Protein AF-A0A0K1P6T0-F1 (afdb_monomer)

Sequence (251 aa):
MKAKLKLLLLLLPIIIVFIINIALFISSFKKIDYTLEGRLETIIRKNDIWPDTSYDYLNIWEDLQEKTLDELNNSSSRITNYYSSNYVRLFSIYKDNKYSGNKDEFGVPNYELDNLLQDIYNSDEVQFQSAYLLKSLFIEAQINYIKGNFNNLINPTSEIVLWSFKYFNALVFFNWLKIWVQDLGRTVEKPLSIDFYTFGSYIRGDELGRERWDLPPIFNNNEPIPVTRINGVLKEFIDNLYNFVFIKNRS

Solvent-accessible surface area (backbone atoms only — not comparable to full-atom values): 14495 Å² total; per-residue (Å²): 113,71,68,62,53,51,53,50,63,67,45,44,62,58,52,50,53,50,50,50,50,50,50,51,52,56,64,66,50,64,79,78,44,87,48,70,66,45,45,45,42,57,63,57,37,71,91,55,87,76,82,68,91,40,73,94,39,44,67,60,49,52,55,50,38,55,54,32,49,51,52,28,50,53,36,50,46,50,55,52,49,54,51,46,56,49,49,55,51,47,41,63,54,24,70,80,50,73,64,87,68,72,47,49,100,86,41,37,47,43,68,61,55,50,49,55,49,51,54,50,61,73,34,68,58,56,55,48,30,50,35,29,48,53,39,36,50,48,44,42,27,50,52,23,49,54,73,65,36,63,92,54,26,54,62,75,87,51,43,61,49,56,39,36,41,64,76,52,36,28,50,70,40,76,49,82,43,78,39,78,38,75,94,74,75,44,72,47,77,46,81,47,75,33,60,63,81,78,52,69,86,27,61,40,57,49,100,84,64,47,80,38,68,79,50,78,69,56,76,88,85,66,80,77,78,48,89,32,69,59,64,74,85,50,48,65,58,44,51,54,46,49,40,55,63,55,55,62,70,76,120

Foldseek 3Di:
DVVVVVVVVVCVVVVVVVVVVVVVVVVVPDPQPPDLLSLLCVLLVVVHDDDDLAPVCLVVLVVQLVVLVVQLVVLVCVLLVLLQVQVLVQLVVCVVVADPDDDDPSRRHVVSNVVSLLCSQPDSSLLSSLSSLLSNLLSQLSSCVNVVVLLDSDDPVCLVVLLCCQAQLARWDWDWHWHDRVVVVGTDIDINTWCNPVCPQFFDADPVGDTDSLDHTDDPDDRDHGSHGHDPSCNVSSVVSSCSNRPVSPD

Structure (mmCIF, N/CA/C/O backbone):
data_AF-A0A0K1P6T0-F1
#
_entry.id   AF-A0A0K1P6T0-F1
#
loop_
_atom_site.group_PDB
_atom_site.id
_atom_site.type_symbol
_atom_site.label_atom_id
_atom_site.label_alt_id
_atom_site.label_comp_id
_atom_site.label_asym_id
_atom_site.label_entity_id
_atom_site.label_seq_id
_atom_site.pdbx_PDB_ins_code
_atom_site.Cartn_x
_atom_site.Cartn_y
_atom_site.Cartn_z
_atom_site.occupancy
_atom_site.B_iso_or_equiv
_atom_site.auth_seq_id
_atom_site.auth_comp_id
_atom_site.auth_asym_id
_atom_site.auth_atom_id
_atom_site.pdbx_PDB_model_num
ATOM 1 N N . MET A 1 1 ? 40.355 54.494 -1.777 1.00 55.88 1 MET A N 1
ATOM 2 C CA . MET A 1 1 ? 39.054 54.310 -2.470 1.00 55.88 1 MET A CA 1
ATOM 3 C C . MET A 1 1 ? 39.153 53.451 -3.736 1.00 55.88 1 MET A C 1
ATOM 5 O O . MET A 1 1 ? 38.444 52.460 -3.825 1.00 55.88 1 MET A O 1
ATOM 9 N N . LYS A 1 2 ? 40.071 53.745 -4.673 1.00 60.84 2 LYS A N 1
ATOM 10 C CA . LYS A 1 2 ? 40.210 53.010 -5.953 1.00 60.84 2 LYS A CA 1
ATOM 11 C C . LYS A 1 2 ? 40.532 51.507 -5.822 1.00 60.84 2 LYS A C 1
ATOM 13 O O . LYS A 1 2 ? 40.036 50.723 -6.618 1.00 60.84 2 LYS A O 1
ATOM 18 N N . ALA A 1 3 ? 41.308 51.092 -4.815 1.00 62.81 3 ALA A N 1
ATOM 19 C CA . ALA A 1 3 ? 41.662 49.678 -4.619 1.00 62.81 3 ALA A CA 1
ATOM 20 C C . ALA A 1 3 ? 40.474 48.822 -4.135 1.00 62.81 3 ALA A C 1
ATOM 22 O O . ALA A 1 3 ? 40.270 47.719 -4.628 1.00 62.81 3 ALA A O 1
ATOM 23 N N . LYS A 1 4 ? 39.636 49.373 -3.240 1.00 64.25 4 LYS A N 1
ATOM 24 C CA . LYS A 1 4 ? 38.392 48.728 -2.784 1.00 64.25 4 LYS A CA 1
ATOM 25 C C . LYS A 1 4 ? 37.386 48.580 -3.929 1.00 64.25 4 LYS A C 1
ATOM 27 O O . LYS A 1 4 ? 36.775 47.531 -4.052 1.00 64.25 4 LYS A O 1
ATOM 32 N N . LEU A 1 5 ? 37.276 49.590 -4.799 1.00 74.44 5 LEU A N 1
ATOM 33 C CA . LEU A 1 5 ? 36.404 49.546 -5.979 1.00 74.44 5 LEU A CA 1
ATOM 34 C C . LEU A 1 5 ? 36.867 48.498 -7.007 1.00 74.44 5 LEU A C 1
ATOM 36 O O . LEU A 1 5 ? 36.044 47.768 -7.547 1.00 74.44 5 LEU A O 1
ATOM 40 N N . LYS A 1 6 ? 38.183 48.380 -7.237 1.00 70.56 6 LYS A N 1
ATOM 41 C CA . LYS A 1 6 ? 38.755 47.344 -8.113 1.00 70.56 6 LYS A CA 1
ATOM 42 C C . LYS A 1 6 ? 38.539 45.931 -7.570 1.00 70.56 6 LYS A C 1
ATOM 44 O O . LYS A 1 6 ? 38.192 45.053 -8.345 1.00 70.56 6 LYS A O 1
ATOM 49 N N . LEU A 1 7 ? 38.696 45.728 -6.260 1.00 72.75 7 LEU A N 1
ATOM 50 C CA . LEU A 1 7 ? 38.410 44.444 -5.610 1.00 72.75 7 LEU A CA 1
ATOM 51 C C . LEU A 1 7 ? 36.926 44.063 -5.755 1.00 72.75 7 LEU A C 1
ATOM 53 O O . LEU A 1 7 ? 36.612 42.923 -6.074 1.00 72.75 7 LEU A O 1
ATOM 57 N N . LEU A 1 8 ? 36.020 45.032 -5.592 1.00 69.12 8 LEU A N 1
ATOM 58 C CA . LEU A 1 8 ? 34.575 44.828 -5.739 1.00 69.12 8 LEU A CA 1
ATOM 59 C C . LEU A 1 8 ? 34.182 44.467 -7.181 1.00 69.12 8 LEU A C 1
ATOM 61 O O . LEU A 1 8 ? 33.371 43.570 -7.391 1.00 69.12 8 LEU A O 1
ATOM 65 N N . LEU A 1 9 ? 34.807 45.113 -8.171 1.00 75.81 9 LEU A N 1
ATOM 66 C CA . LEU A 1 9 ? 34.633 44.794 -9.593 1.00 75.81 9 LEU A CA 1
ATOM 67 C C . LEU A 1 9 ? 35.158 43.396 -9.955 1.00 75.81 9 LEU A C 1
ATOM 69 O O . LEU A 1 9 ? 34.597 42.751 -10.833 1.00 75.81 9 LEU A O 1
ATOM 73 N N . LEU A 1 10 ? 36.197 42.915 -9.267 1.00 77.44 10 LEU A N 1
ATOM 74 C CA . LEU A 1 10 ? 36.780 41.585 -9.479 1.00 77.44 10 LEU A CA 1
ATOM 75 C C . LEU A 1 10 ? 35.922 40.462 -8.873 1.00 77.44 10 LEU A C 1
ATOM 77 O O . LEU A 1 10 ? 35.920 39.346 -9.383 1.00 77.44 10 LEU A O 1
ATOM 81 N N . LEU A 1 11 ? 35.171 40.763 -7.810 1.00 81.56 11 LEU A N 1
ATOM 82 C CA . LEU A 1 11 ? 34.253 39.825 -7.152 1.00 81.56 11 LEU A CA 1
ATOM 83 C C . LEU A 1 11 ? 32.878 39.753 -7.831 1.00 81.56 11 LEU A C 1
ATOM 85 O O . LEU A 1 11 ? 32.161 38.769 -7.667 1.00 81.56 11 LEU A O 1
ATOM 89 N N . LEU A 1 12 ? 32.512 40.771 -8.612 1.00 81.81 12 LEU A N 1
ATOM 90 C CA . LEU A 1 12 ? 31.209 40.881 -9.271 1.00 81.81 12 LEU A CA 1
ATOM 91 C C . LEU A 1 12 ? 30.852 39.670 -10.165 1.00 81.81 12 LEU A C 1
ATOM 93 O O . LEU A 1 12 ? 29.731 39.178 -10.045 1.00 81.81 12 LEU A O 1
ATOM 97 N N . PRO A 1 13 ? 31.765 39.118 -10.992 1.00 84.56 13 PRO A N 1
ATOM 98 C CA . PRO A 1 13 ? 31.480 37.932 -11.801 1.00 84.56 13 PRO A CA 1
ATOM 99 C C . PRO A 1 13 ? 31.220 36.688 -10.947 1.00 84.56 13 PRO A C 1
ATOM 101 O O . PRO A 1 13 ? 30.338 35.899 -11.265 1.00 84.56 13 PRO A O 1
ATOM 104 N N . ILE A 1 14 ? 31.948 36.534 -9.836 1.00 83.81 14 ILE A N 1
ATOM 105 C CA . ILE A 1 14 ? 31.791 35.406 -8.905 1.00 83.81 14 ILE A CA 1
ATOM 106 C C . ILE A 1 14 ? 30.421 35.481 -8.228 1.00 83.81 14 ILE A C 1
ATOM 108 O O . ILE A 1 14 ? 29.712 34.482 -8.144 1.00 83.81 14 ILE A O 1
ATOM 112 N N . ILE A 1 15 ? 30.020 36.682 -7.805 1.00 83.69 15 ILE A N 1
ATOM 113 C CA . ILE A 1 15 ? 28.705 36.934 -7.210 1.00 83.69 15 ILE A CA 1
ATOM 114 C C . ILE A 1 15 ? 27.593 36.666 -8.232 1.00 83.69 15 ILE A C 1
ATOM 116 O O . ILE A 1 15 ? 26.607 36.020 -7.893 1.00 83.69 15 ILE A O 1
ATOM 120 N N . ILE A 1 16 ? 27.758 37.094 -9.488 1.00 86.38 16 ILE A N 1
ATOM 121 C CA . ILE A 1 16 ? 26.784 36.832 -10.557 1.00 86.38 16 ILE A CA 1
ATOM 122 C C . ILE A 1 16 ? 26.656 35.328 -10.825 1.00 86.38 16 ILE A C 1
ATOM 124 O O . ILE A 1 16 ? 25.540 34.822 -10.871 1.00 86.38 16 ILE A O 1
ATOM 128 N N . VAL A 1 17 ? 27.768 34.594 -10.939 1.00 85.56 17 VAL A N 1
ATOM 129 C CA . VAL A 1 17 ? 27.748 33.132 -11.124 1.00 85.56 17 VAL A CA 1
ATOM 130 C C . VAL A 1 17 ? 27.090 32.436 -9.931 1.00 85.56 17 VAL A C 1
ATOM 132 O O . VAL A 1 17 ? 26.309 31.507 -10.121 1.00 85.56 17 VAL A O 1
ATOM 135 N N . PHE A 1 18 ? 27.346 32.893 -8.706 1.00 83.81 18 PHE A N 1
ATOM 136 C CA . PHE A 1 18 ? 26.714 32.354 -7.503 1.00 83.81 18 PHE A CA 1
ATOM 137 C C . PHE A 1 18 ? 25.198 32.611 -7.481 1.00 83.81 18 PHE A C 1
ATOM 139 O O . PHE A 1 18 ? 24.427 31.685 -7.242 1.00 83.81 18 PHE A O 1
ATOM 146 N N . ILE A 1 19 ? 24.756 33.830 -7.812 1.00 83.44 19 ILE A N 1
ATOM 147 C CA . ILE A 1 19 ? 23.330 34.185 -7.904 1.00 83.44 19 ILE A CA 1
ATOM 148 C C . ILE A 1 19 ? 22.639 33.390 -9.013 1.00 83.44 19 ILE A C 1
ATOM 150 O O . ILE A 1 19 ? 21.542 32.889 -8.790 1.00 83.44 19 ILE A O 1
ATOM 154 N N . ILE A 1 20 ? 23.267 33.236 -10.182 1.00 84.06 20 ILE A N 1
ATOM 155 C CA . ILE A 1 20 ? 22.711 32.450 -11.291 1.00 84.06 20 ILE A CA 1
ATOM 156 C C . ILE A 1 20 ? 22.588 30.978 -10.893 1.00 84.06 20 ILE A C 1
ATOM 158 O O . ILE A 1 20 ? 21.546 30.384 -11.138 1.00 84.06 20 ILE A O 1
ATOM 162 N N . ASN A 1 21 ? 23.589 30.395 -10.228 1.00 78.25 21 ASN A N 1
ATOM 163 C CA . ASN A 1 21 ? 23.501 29.012 -9.752 1.00 78.25 21 ASN A CA 1
ATOM 164 C C . ASN A 1 21 ? 22.424 28.835 -8.677 1.00 78.25 21 ASN A C 1
ATOM 166 O O . ASN A 1 21 ? 21.692 27.854 -8.724 1.00 78.25 21 ASN A O 1
ATOM 170 N N . ILE A 1 22 ? 22.263 29.793 -7.758 1.00 79.75 22 ILE A N 1
ATOM 171 C CA . ILE A 1 22 ? 21.154 29.783 -6.794 1.00 79.75 22 ILE A CA 1
ATOM 172 C C . ILE A 1 22 ? 19.810 29.927 -7.510 1.00 79.75 22 ILE A C 1
ATOM 174 O O . ILE A 1 22 ? 18.881 29.200 -7.187 1.00 79.75 22 ILE A O 1
ATOM 178 N N . ALA A 1 23 ? 19.687 30.822 -8.488 1.00 73.81 23 ALA A N 1
ATOM 179 C CA . ALA A 1 23 ? 18.452 31.014 -9.240 1.00 73.81 23 ALA A CA 1
ATOM 180 C C . ALA A 1 23 ? 18.093 29.773 -10.068 1.00 73.81 23 ALA A C 1
ATOM 182 O O . ALA A 1 23 ? 16.934 29.372 -10.078 1.00 73.81 23 ALA A O 1
ATOM 183 N N . LEU A 1 24 ? 19.079 29.126 -10.698 1.00 71.25 24 LEU A N 1
ATOM 184 C CA . LEU A 1 24 ? 18.900 27.862 -11.410 1.00 71.25 24 LEU A CA 1
ATOM 185 C C . LEU A 1 24 ? 18.523 26.734 -10.444 1.00 71.25 24 LEU A C 1
ATOM 187 O O . LEU A 1 24 ? 17.563 26.018 -10.711 1.00 71.25 24 LEU A O 1
ATOM 191 N N . PHE A 1 25 ? 19.184 26.640 -9.289 1.00 64.12 25 PHE A N 1
ATOM 192 C CA . PHE A 1 25 ? 18.859 25.679 -8.234 1.00 64.12 25 PHE A CA 1
ATOM 193 C C . PHE A 1 25 ? 17.439 25.891 -7.682 1.00 64.12 25 PHE A C 1
ATOM 195 O O . PHE A 1 25 ? 16.654 24.949 -7.635 1.00 64.12 25 PHE A O 1
ATOM 202 N N . ILE A 1 26 ? 17.052 27.131 -7.372 1.00 59.59 26 ILE A N 1
ATOM 203 C CA . ILE A 1 26 ? 15.693 27.498 -6.937 1.00 59.59 26 ILE A CA 1
ATOM 204 C C . ILE A 1 26 ? 14.669 27.243 -8.050 1.00 59.59 26 ILE A C 1
ATOM 206 O O . ILE A 1 26 ? 13.572 26.785 -7.760 1.00 59.59 26 ILE A O 1
ATOM 210 N N . SER A 1 27 ? 15.008 27.491 -9.318 1.00 54.22 27 SER A N 1
ATOM 211 C CA . SER A 1 27 ? 14.116 27.182 -10.444 1.00 54.22 27 SER A CA 1
ATOM 212 C C . SER A 1 27 ? 13.975 25.676 -10.691 1.00 54.22 27 SER A C 1
ATOM 214 O O . SER A 1 27 ? 12.933 25.230 -11.163 1.00 54.22 27 SER A O 1
ATOM 216 N N . SER A 1 28 ? 15.003 24.893 -10.340 1.00 53.53 28 SER A N 1
ATOM 217 C CA . SER A 1 28 ? 14.991 23.428 -10.405 1.00 53.53 28 SER A CA 1
ATOM 218 C C . SER A 1 28 ? 14.261 22.784 -9.226 1.00 53.53 28 SER A C 1
ATOM 220 O O . SER A 1 28 ? 13.791 21.654 -9.348 1.00 53.53 28 SER A O 1
ATOM 222 N N . PHE A 1 29 ? 14.076 23.516 -8.119 1.00 50.56 29 PHE A N 1
ATOM 223 C CA . PHE A 1 29 ? 13.028 23.200 -7.159 1.00 50.56 29 PHE A CA 1
ATOM 224 C C . PHE A 1 29 ? 11.687 23.464 -7.841 1.00 50.56 29 PHE A C 1
ATOM 226 O O . PHE A 1 29 ? 11.132 24.563 -7.777 1.00 50.56 29 PHE A O 1
ATOM 233 N N . LYS A 1 30 ? 11.153 22.428 -8.504 1.00 53.31 30 LYS A N 1
ATOM 234 C CA . LYS A 1 30 ? 9.723 22.336 -8.811 1.00 53.31 30 LYS A CA 1
ATOM 235 C C . LYS A 1 30 ? 8.990 22.830 -7.564 1.00 53.31 30 LYS A C 1
ATOM 237 O O . LYS A 1 30 ? 9.276 22.341 -6.469 1.00 53.31 30 LYS A O 1
ATOM 242 N N . LYS A 1 31 ? 8.111 23.832 -7.703 1.00 49.22 31 LYS A N 1
ATOM 243 C CA . LYS A 1 31 ? 7.194 24.210 -6.619 1.00 49.22 31 LYS A CA 1
ATOM 244 C C . LYS A 1 31 ? 6.573 22.905 -6.144 1.00 49.22 31 LYS A C 1
ATOM 246 O O . LYS A 1 31 ? 5.854 22.282 -6.918 1.00 49.22 31 LYS A O 1
ATOM 251 N N . ILE A 1 32 ? 6.929 22.469 -4.937 1.00 52.41 32 ILE A N 1
ATOM 252 C CA . ILE A 1 32 ? 6.289 21.321 -4.311 1.00 52.41 32 ILE A CA 1
ATOM 253 C C . ILE A 1 32 ? 4.843 21.757 -4.176 1.00 52.41 32 ILE A C 1
ATOM 255 O O . ILE A 1 32 ? 4.529 22.648 -3.384 1.00 52.41 32 ILE A O 1
ATOM 259 N N . ASP A 1 33 ? 4.000 21.228 -5.050 1.00 58.44 33 ASP A N 1
ATOM 260 C CA . ASP A 1 33 ? 2.581 21.438 -4.932 1.00 58.44 33 ASP A CA 1
ATOM 261 C C . ASP A 1 33 ? 2.132 20.600 -3.734 1.00 58.44 33 ASP A C 1
ATOM 263 O O . ASP A 1 33 ? 2.282 19.378 -3.711 1.00 58.44 33 ASP A O 1
ATOM 267 N N . TYR A 1 34 ? 1.710 21.295 -2.678 1.00 70.44 34 TYR A N 1
ATOM 268 C CA . TYR A 1 34 ? 1.295 20.681 -1.420 1.00 70.44 34 TYR A CA 1
ATOM 269 C C . TYR A 1 34 ? -0.113 20.081 -1.512 1.00 70.44 34 TYR A C 1
ATOM 271 O O . TYR A 1 34 ? -0.608 19.561 -0.514 1.00 70.44 34 TYR A O 1
ATOM 279 N N . THR A 1 35 ? -0.759 20.148 -2.681 1.00 89.50 35 THR A N 1
ATOM 280 C CA . THR A 1 35 ? -1.981 19.395 -2.966 1.00 89.50 35 THR A CA 1
ATOM 281 C C . THR A 1 35 ? -1.727 17.889 -2.895 1.00 89.50 35 THR A C 1
ATOM 283 O O . THR A 1 35 ? -0.601 17.410 -3.071 1.00 89.50 35 THR A O 1
ATOM 286 N N . LEU A 1 36 ? -2.796 17.129 -2.651 1.00 91.00 36 LEU A N 1
ATOM 287 C CA . LEU A 1 36 ? -2.773 15.673 -2.734 1.00 91.00 36 LEU A CA 1
ATOM 288 C C . LEU A 1 36 ? -2.200 15.229 -4.088 1.00 91.00 36 LEU A C 1
ATOM 290 O O . LEU A 1 36 ? -1.232 14.472 -4.124 1.00 91.00 36 LEU A O 1
ATOM 294 N N . GLU A 1 37 ? -2.734 15.755 -5.193 1.00 94.31 37 GLU A N 1
ATOM 295 C CA . GLU A 1 37 ? -2.307 15.422 -6.553 1.00 94.31 37 GLU A CA 1
ATOM 296 C C . GLU A 1 37 ? -0.817 15.698 -6.774 1.00 94.31 37 GLU A C 1
ATOM 298 O O . GLU A 1 37 ? -0.096 14.815 -7.235 1.00 94.31 37 GLU A O 1
ATOM 303 N N . GLY A 1 38 ? -0.333 16.883 -6.394 1.00 92.44 38 GLY A N 1
ATOM 304 C CA . GLY A 1 38 ? 1.068 17.265 -6.564 1.00 92.44 38 GLY A CA 1
ATOM 305 C C . GLY A 1 38 ? 2.038 16.346 -5.820 1.00 92.44 38 GLY A C 1
ATOM 306 O O . GLY A 1 38 ? 3.082 15.944 -6.353 1.00 92.44 38 GLY A O 1
ATOM 307 N N . ARG A 1 39 ? 1.673 15.943 -4.598 1.00 94.25 39 ARG A N 1
ATOM 308 C CA . ARG A 1 39 ? 2.458 14.972 -3.825 1.00 94.25 39 ARG A CA 1
ATOM 309 C C . ARG A 1 39 ? 2.407 13.582 -4.453 1.00 94.25 39 ARG A C 1
ATOM 311 O O . ARG A 1 39 ? 3.453 12.944 -4.548 1.00 94.25 39 ARG A O 1
ATOM 318 N N . LEU A 1 40 ? 1.250 13.134 -4.939 1.00 95.81 40 LEU A N 1
ATOM 319 C CA . LEU A 1 40 ? 1.127 11.849 -5.633 1.00 95.81 40 LEU A CA 1
ATOM 320 C C . LEU A 1 40 ? 1.990 11.803 -6.899 1.00 95.81 40 LEU A C 1
ATOM 322 O O . LEU A 1 40 ? 2.753 10.855 -7.065 1.00 95.81 40 LEU A O 1
ATOM 326 N N . GLU A 1 41 ? 1.949 12.841 -7.741 1.00 95.00 41 GLU A N 1
ATOM 327 C CA . GLU A 1 41 ? 2.786 12.942 -8.948 1.00 95.00 41 GLU A CA 1
ATOM 328 C C . GLU A 1 41 ? 4.283 12.903 -8.632 1.00 95.00 41 GLU A C 1
ATOM 330 O O . GLU A 1 41 ? 5.063 12.318 -9.388 1.00 95.00 41 GLU A O 1
ATOM 335 N N . THR A 1 42 ? 4.675 13.501 -7.505 1.00 94.12 42 THR A N 1
ATOM 336 C CA . THR A 1 42 ? 6.053 13.462 -7.008 1.00 94.12 42 THR A CA 1
ATOM 337 C C . THR A 1 42 ? 6.442 12.048 -6.578 1.00 94.12 42 THR A C 1
ATOM 339 O O . THR A 1 42 ? 7.511 11.569 -6.953 1.00 94.12 42 THR A O 1
ATOM 342 N N . ILE A 1 43 ? 5.570 11.346 -5.843 1.00 95.88 43 ILE A N 1
ATOM 343 C CA . ILE A 1 43 ? 5.823 9.969 -5.395 1.00 95.88 43 ILE A CA 1
ATOM 344 C C . ILE A 1 43 ? 6.028 9.045 -6.598 1.00 95.88 43 ILE A C 1
ATOM 346 O O . ILE A 1 43 ? 7.060 8.378 -6.680 1.00 95.88 43 ILE A O 1
ATOM 350 N N . ILE A 1 44 ? 5.102 9.049 -7.563 1.00 94.94 44 ILE A N 1
ATOM 351 C CA . ILE A 1 44 ? 5.197 8.193 -8.760 1.00 94.94 44 ILE A CA 1
ATOM 352 C C . ILE A 1 44 ? 6.193 8.709 -9.804 1.00 94.94 44 ILE A C 1
ATOM 354 O O . ILE A 1 44 ? 6.309 8.120 -10.878 1.00 94.94 44 ILE A O 1
ATOM 358 N N . ARG A 1 45 ? 6.906 9.806 -9.511 1.00 93.50 45 ARG A N 1
ATOM 359 C CA . ARG A 1 45 ? 7.904 10.408 -10.405 1.00 93.50 45 ARG A CA 1
ATOM 360 C C . ARG A 1 45 ? 7.346 10.717 -11.797 1.00 93.50 45 ARG A C 1
ATOM 362 O O . ARG A 1 45 ? 8.055 10.598 -12.790 1.00 93.50 45 ARG A O 1
ATOM 369 N N . LYS A 1 46 ? 6.083 11.150 -11.884 1.00 90.06 46 LYS A N 1
ATOM 370 C CA . LYS A 1 46 ? 5.375 11.375 -13.162 1.00 90.06 46 LYS A CA 1
ATOM 371 C C . LYS A 1 46 ? 6.139 12.305 -14.109 1.00 90.06 46 LYS A C 1
ATOM 373 O O . LYS A 1 46 ? 6.115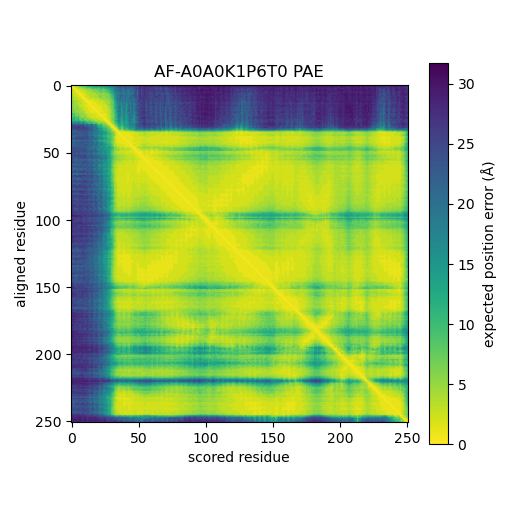 12.128 -15.319 1.00 90.06 46 LYS A O 1
ATOM 378 N N . ASN A 1 47 ? 6.814 13.296 -13.532 1.00 85.31 47 ASN A N 1
ATOM 379 C CA . ASN A 1 47 ? 7.527 14.344 -14.253 1.00 85.31 47 ASN A CA 1
ATOM 380 C C . ASN A 1 47 ? 9.058 14.183 -14.187 1.00 85.31 47 ASN A C 1
ATOM 382 O O . ASN A 1 47 ? 9.768 15.154 -14.465 1.00 85.31 47 ASN A O 1
ATOM 386 N N . ASP A 1 48 ? 9.566 13.026 -13.752 1.00 86.75 48 ASP A N 1
ATOM 387 C CA . ASP A 1 48 ? 10.999 12.745 -13.650 1.00 86.75 48 ASP A CA 1
ATOM 388 C C . ASP A 1 48 ? 11.387 11.581 -14.565 1.00 86.75 48 ASP A C 1
ATOM 390 O O . ASP A 1 48 ? 10.577 10.722 -14.905 1.00 86.75 48 ASP A O 1
ATOM 394 N N . ILE A 1 49 ? 12.660 11.540 -14.948 1.00 89.12 49 ILE A N 1
ATOM 395 C CA . ILE A 1 49 ? 13.202 10.464 -15.776 1.00 89.12 49 ILE A CA 1
ATOM 396 C C . ILE A 1 49 ? 13.597 9.297 -14.860 1.00 89.12 49 ILE A C 1
ATOM 398 O O . ILE A 1 49 ? 14.217 9.500 -13.807 1.00 89.12 49 ILE A O 1
ATOM 402 N N . TRP A 1 50 ? 13.202 8.081 -15.238 1.00 94.00 50 TRP A N 1
ATOM 403 C CA . TRP A 1 50 ? 13.633 6.844 -14.584 1.00 94.00 50 TRP A CA 1
ATOM 404 C C . TRP A 1 50 ? 15.047 6.455 -15.037 1.00 94.00 50 TRP A C 1
ATOM 406 O O . TRP A 1 50 ? 15.432 6.814 -16.148 1.00 94.00 50 TRP A O 1
ATOM 416 N N . PRO A 1 51 ? 15.835 5.742 -14.209 1.00 95.12 51 PRO A N 1
ATOM 417 C CA . PRO A 1 51 ? 17.110 5.190 -14.659 1.00 95.12 51 PRO A CA 1
ATOM 418 C C . PRO A 1 51 ? 16.923 4.254 -15.859 1.00 95.12 51 PRO A C 1
ATOM 420 O O . PRO A 1 51 ? 15.849 3.678 -16.039 1.00 95.12 51 PRO A O 1
ATOM 423 N N . ASP A 1 52 ? 17.976 4.062 -16.650 1.00 94.31 52 ASP A N 1
ATOM 424 C CA . ASP A 1 52 ? 17.921 3.142 -17.785 1.00 94.31 52 ASP A CA 1
ATOM 425 C C . ASP A 1 52 ? 17.687 1.694 -17.323 1.00 94.31 52 ASP A C 1
ATOM 427 O O . ASP A 1 52 ? 18.132 1.259 -16.256 1.00 94.31 52 ASP A O 1
ATOM 431 N N . THR A 1 53 ? 16.980 0.921 -18.144 1.00 92.25 53 THR A N 1
ATOM 432 C CA . THR A 1 53 ? 16.644 -0.483 -17.879 1.00 92.25 53 THR A CA 1
ATOM 433 C C . THR A 1 53 ? 17.746 -1.414 -18.382 1.00 92.25 53 THR A C 1
ATOM 435 O O . THR A 1 53 ? 17.562 -2.205 -19.306 1.00 92.25 53 THR A O 1
ATOM 438 N N . SER A 1 54 ? 18.928 -1.307 -17.775 1.00 94.19 54 SER A N 1
ATOM 439 C CA . SER A 1 54 ? 20.094 -2.138 -18.092 1.00 94.19 54 SER A CA 1
ATOM 440 C C . SER A 1 54 ? 20.838 -2.584 -16.833 1.00 94.19 54 SER A C 1
ATOM 442 O O . SER A 1 54 ? 20.674 -2.006 -15.757 1.00 94.19 54 SER A O 1
ATOM 444 N N . TYR A 1 55 ? 21.678 -3.614 -16.970 1.00 96.62 55 TYR A N 1
ATOM 445 C CA . TYR A 1 55 ? 22.485 -4.133 -15.862 1.00 96.62 55 TYR A CA 1
ATOM 446 C C . TYR A 1 55 ? 23.410 -3.076 -15.242 1.00 96.62 55 TYR A C 1
ATOM 448 O O . TYR A 1 55 ? 23.618 -3.105 -14.031 1.00 96.62 55 TYR A O 1
ATOM 456 N N . ASP A 1 56 ? 23.894 -2.110 -16.028 1.00 96.69 56 ASP A N 1
ATOM 457 C CA . ASP A 1 56 ? 24.779 -1.037 -15.551 1.00 96.69 56 ASP A CA 1
ATOM 458 C C . ASP A 1 56 ? 24.104 -0.129 -14.505 1.00 96.69 56 ASP A C 1
ATOM 460 O O . ASP A 1 56 ? 24.777 0.473 -13.669 1.00 96.69 56 ASP A O 1
ATOM 464 N N . TYR A 1 57 ? 22.769 -0.060 -14.515 1.00 96.56 57 TYR A N 1
ATOM 465 C CA . TYR A 1 57 ? 21.967 0.766 -13.608 1.00 96.56 57 TYR A CA 1
ATOM 466 C C . TYR A 1 57 ? 21.239 -0.055 -12.534 1.00 96.56 57 TYR A C 1
ATOM 468 O O . TYR A 1 57 ? 20.462 0.510 -11.762 1.00 96.56 57 TYR A O 1
ATOM 476 N N . LEU A 1 58 ? 21.488 -1.367 -12.438 1.00 96.75 58 LEU A N 1
ATOM 477 C CA . LEU A 1 58 ? 20.776 -2.248 -11.507 1.00 96.75 58 LEU A CA 1
ATOM 478 C C . LEU A 1 58 ? 20.899 -1.784 -10.046 1.00 96.75 58 LEU A C 1
ATOM 480 O O . LEU A 1 58 ? 19.891 -1.702 -9.352 1.00 96.75 58 LEU A O 1
ATOM 484 N N . ASN A 1 59 ? 22.098 -1.391 -9.609 1.00 97.38 59 ASN A N 1
ATOM 485 C CA . ASN A 1 59 ? 22.312 -0.904 -8.240 1.00 97.38 59 ASN A CA 1
ATOM 486 C C . ASN A 1 59 ? 21.495 0.366 -7.944 1.00 97.38 59 ASN A C 1
ATOM 488 O O . ASN A 1 59 ? 20.988 0.537 -6.843 1.00 97.38 59 ASN A O 1
ATOM 492 N N . ILE A 1 60 ? 21.314 1.248 -8.936 1.00 97.50 60 ILE A N 1
ATOM 493 C CA . ILE A 1 60 ? 20.500 2.462 -8.771 1.00 97.50 60 ILE A CA 1
ATOM 494 C C . ILE A 1 60 ? 19.027 2.086 -8.581 1.00 97.50 60 ILE A C 1
ATOM 496 O O . ILE A 1 60 ? 18.333 2.707 -7.777 1.00 97.50 60 ILE A O 1
ATOM 500 N N . TRP A 1 61 ? 18.540 1.075 -9.301 1.00 97.69 61 TRP A N 1
ATOM 501 C CA . TRP A 1 61 ? 17.188 0.555 -9.106 1.00 97.69 61 TRP A CA 1
ATOM 502 C C . TRP A 1 61 ? 17.006 -0.086 -7.727 1.00 97.69 61 TRP A C 1
ATOM 504 O O . TRP A 1 61 ? 15.998 0.177 -7.073 1.00 97.69 61 TRP A O 1
ATOM 514 N N . GLU A 1 62 ? 17.975 -0.873 -7.261 1.00 97.81 62 GLU A N 1
ATOM 515 C CA . GLU A 1 62 ? 17.949 -1.487 -5.927 1.00 97.81 62 GLU A CA 1
ATOM 516 C C . GLU A 1 62 ? 17.966 -0.424 -4.810 1.00 97.81 62 GLU A C 1
ATOM 518 O O . GLU A 1 62 ? 17.132 -0.480 -3.906 1.00 97.81 62 GLU A O 1
ATOM 523 N N . ASP A 1 63 ? 18.786 0.625 -4.939 1.00 98.00 63 ASP A N 1
ATOM 524 C CA . ASP A 1 63 ? 18.791 1.774 -4.020 1.00 98.00 63 ASP A CA 1
ATOM 525 C C . ASP A 1 63 ? 17.448 2.527 -4.012 1.00 98.00 63 ASP A C 1
ATOM 527 O O . ASP A 1 63 ? 16.995 3.039 -2.982 1.00 98.00 63 ASP A O 1
ATOM 531 N N . LEU A 1 64 ? 16.806 2.660 -5.179 1.00 97.19 64 LEU A N 1
ATOM 532 C CA . LEU A 1 64 ? 15.477 3.264 -5.280 1.00 97.19 64 LEU A CA 1
ATOM 533 C C . LEU A 1 64 ? 14.416 2.394 -4.606 1.00 97.19 64 LEU A C 1
ATOM 535 O O . LEU A 1 64 ? 13.481 2.949 -4.019 1.00 97.19 64 LEU A O 1
ATOM 539 N N . GLN A 1 65 ? 14.554 1.069 -4.679 1.00 97.62 65 GLN A N 1
ATOM 540 C CA . GLN A 1 65 ? 13.643 0.136 -4.028 1.00 97.62 65 GLN A CA 1
ATOM 541 C C . GLN A 1 65 ? 13.731 0.264 -2.512 1.00 97.62 65 GLN A C 1
ATOM 543 O O . GLN A 1 65 ? 12.699 0.442 -1.872 1.00 97.62 65 GLN A O 1
ATOM 548 N N . GLU A 1 66 ? 14.939 0.243 -1.946 1.00 98.06 66 GLU A N 1
ATOM 549 C CA . GLU A 1 66 ? 15.151 0.384 -0.500 1.00 98.06 66 GLU A CA 1
ATOM 550 C C . GLU A 1 66 ? 14.527 1.683 0.027 1.00 98.06 66 GLU A C 1
ATOM 552 O O . GLU A 1 66 ? 13.668 1.654 0.908 1.00 98.06 66 GLU A O 1
ATOM 557 N N . LYS A 1 67 ? 14.839 2.819 -0.613 1.00 97.69 67 LYS A N 1
ATOM 558 C CA . LYS A 1 67 ? 14.254 4.121 -0.252 1.00 97.69 67 LYS A CA 1
ATOM 559 C C . LYS A 1 67 ? 12.731 4.123 -0.347 1.00 97.69 67 LYS A C 1
ATOM 561 O O . LYS A 1 67 ? 12.060 4.691 0.507 1.00 97.69 67 LYS A O 1
ATOM 566 N N . THR A 1 68 ? 12.178 3.507 -1.389 1.00 97.50 68 THR A N 1
ATOM 567 C CA . THR A 1 68 ? 10.723 3.455 -1.581 1.00 97.50 68 THR A CA 1
ATOM 568 C C . THR A 1 68 ? 10.048 2.583 -0.522 1.00 97.50 68 THR A C 1
ATOM 570 O O . THR A 1 68 ? 8.972 2.937 -0.041 1.00 97.50 68 THR A O 1
ATOM 573 N N . LEU A 1 69 ? 10.670 1.470 -0.126 1.00 96.88 69 LEU A N 1
ATOM 574 C CA . LEU A 1 69 ? 10.175 0.620 0.956 1.00 96.88 69 LEU A CA 1
ATOM 575 C C . LEU A 1 69 ? 10.215 1.350 2.304 1.00 96.88 69 LEU A C 1
ATOM 577 O O . LEU A 1 69 ? 9.262 1.240 3.073 1.00 96.88 69 LEU A O 1
ATOM 581 N N . ASP A 1 70 ? 11.244 2.156 2.566 1.00 97.94 70 ASP A N 1
ATOM 582 C CA . ASP A 1 70 ? 11.288 3.016 3.751 1.00 97.94 70 ASP A CA 1
ATOM 583 C C . ASP A 1 70 ? 10.160 4.055 3.748 1.00 97.94 70 ASP A C 1
ATOM 58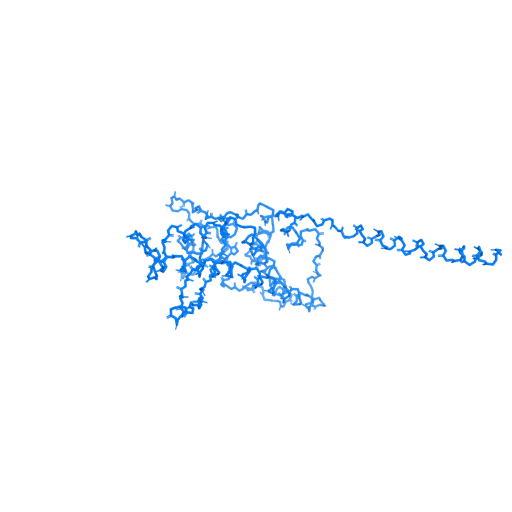5 O O . ASP A 1 70 ? 9.482 4.244 4.760 1.00 97.94 70 ASP A O 1
ATOM 589 N N . GLU A 1 71 ? 9.907 4.717 2.616 1.00 97.25 71 GLU A N 1
ATOM 590 C CA . GLU A 1 71 ? 8.788 5.658 2.471 1.00 97.25 71 GLU A CA 1
ATOM 591 C C . GLU A 1 71 ? 7.428 4.970 2.697 1.00 97.25 71 GLU A C 1
ATOM 593 O O . GLU A 1 71 ? 6.586 5.487 3.439 1.00 97.25 71 GLU A O 1
ATOM 598 N N . LEU A 1 72 ? 7.241 3.774 2.130 1.00 95.31 72 LEU A N 1
ATOM 599 C CA . LEU A 1 72 ? 6.046 2.950 2.313 1.00 95.31 72 LEU A CA 1
ATOM 600 C C . LEU A 1 72 ? 5.847 2.552 3.784 1.00 95.31 72 LEU A C 1
ATOM 602 O O . LEU A 1 72 ? 4.750 2.703 4.328 1.00 95.31 72 LEU A O 1
ATOM 606 N N . ASN A 1 73 ? 6.908 2.083 4.444 1.00 95.12 73 ASN A N 1
ATOM 607 C CA . ASN A 1 73 ? 6.890 1.693 5.853 1.00 95.12 73 ASN A CA 1
ATOM 608 C C . ASN A 1 73 ? 6.614 2.889 6.769 1.00 95.12 73 ASN A C 1
ATOM 610 O O . ASN A 1 73 ? 5.851 2.769 7.731 1.00 95.12 73 ASN A O 1
ATOM 614 N N . ASN A 1 74 ? 7.182 4.055 6.458 1.00 95.94 74 ASN A N 1
ATOM 615 C CA . ASN A 1 74 ? 6.916 5.297 7.177 1.00 95.94 74 ASN A CA 1
ATOM 616 C C . ASN A 1 74 ? 5.450 5.722 7.040 1.00 95.94 74 ASN A C 1
ATOM 618 O O . ASN A 1 74 ? 4.829 6.100 8.034 1.00 95.94 74 ASN A O 1
ATOM 622 N N . SER A 1 75 ? 4.887 5.623 5.836 1.00 95.06 75 SER A N 1
ATOM 623 C CA . SER A 1 75 ? 3.480 5.934 5.584 1.00 95.06 75 SER A CA 1
ATOM 624 C C . SER A 1 75 ? 2.542 4.974 6.327 1.00 95.06 75 SER A C 1
ATOM 626 O O . SER A 1 75 ? 1.676 5.406 7.090 1.00 95.06 75 SER A O 1
ATOM 628 N N . SER A 1 76 ? 2.807 3.665 6.235 1.00 93.94 76 SER A N 1
ATOM 629 C CA . SER A 1 76 ? 2.106 2.637 7.015 1.00 93.94 76 SER A CA 1
ATOM 630 C C . SER A 1 76 ? 2.183 2.922 8.519 1.00 93.94 76 SER A C 1
ATOM 632 O O . SER A 1 76 ? 1.162 2.919 9.204 1.00 93.94 76 SER A O 1
ATOM 634 N N . SER A 1 77 ? 3.366 3.278 9.028 1.00 94.38 77 SER A N 1
ATOM 635 C CA . SER A 1 77 ? 3.574 3.604 10.444 1.00 94.38 77 SER A CA 1
ATOM 636 C C . SER A 1 77 ? 2.781 4.830 10.898 1.00 94.38 77 SER A C 1
ATOM 638 O O . SER A 1 77 ? 2.317 4.877 12.034 1.00 94.38 77 SER A O 1
ATOM 640 N N . ARG A 1 78 ? 2.585 5.838 10.041 1.00 95.31 78 ARG A N 1
ATOM 641 C CA . ARG A 1 78 ? 1.732 6.992 10.376 1.00 95.31 78 ARG A CA 1
ATOM 642 C C . ARG A 1 78 ? 0.275 6.579 10.538 1.00 95.31 78 ARG A C 1
ATOM 644 O O . ARG A 1 78 ? -0.346 6.974 11.522 1.00 95.31 78 ARG A O 1
ATOM 651 N N . ILE A 1 79 ? -0.234 5.751 9.625 1.00 94.50 79 ILE A N 1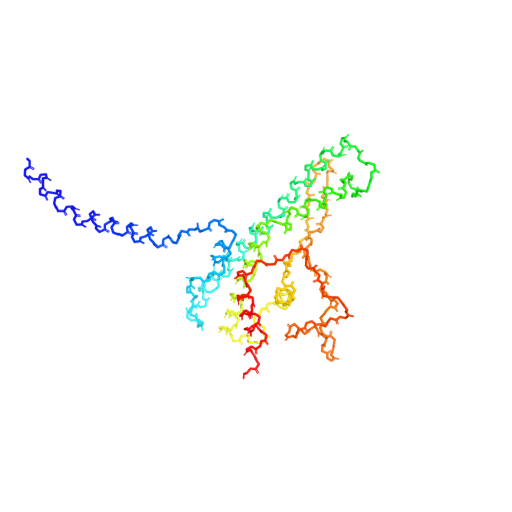
ATOM 652 C CA . ILE A 1 79 ? -1.598 5.212 9.688 1.00 94.50 79 ILE A CA 1
ATOM 653 C C . ILE A 1 79 ? -1.778 4.371 10.962 1.00 94.50 79 ILE A C 1
ATOM 655 O O . ILE A 1 79 ? -2.723 4.584 11.726 1.00 94.50 79 ILE A O 1
ATOM 659 N N . THR A 1 80 ? -0.852 3.446 11.235 1.00 94.06 80 THR A N 1
ATOM 660 C CA . THR A 1 80 ? -0.936 2.562 12.407 1.00 94.06 80 THR A CA 1
ATOM 661 C C . THR A 1 80 ? -0.812 3.321 13.724 1.00 94.06 80 THR A C 1
ATOM 663 O O . THR A 1 80 ? -1.562 3.036 14.662 1.00 94.06 80 THR A O 1
ATOM 666 N N . ASN A 1 81 ? 0.086 4.307 13.805 1.00 95.00 81 ASN A N 1
ATOM 667 C CA . ASN A 1 81 ? 0.250 5.143 14.990 1.00 95.00 81 ASN A CA 1
ATOM 668 C C . ASN A 1 81 ? -0.992 6.002 15.230 1.00 95.00 81 ASN A C 1
ATOM 670 O O . ASN A 1 81 ? -1.467 6.069 16.362 1.00 95.00 81 ASN A O 1
ATOM 674 N N . TYR A 1 82 ? -1.563 6.596 14.178 1.00 95.50 82 TYR A N 1
ATOM 675 C CA . TYR A 1 82 ? -2.799 7.368 14.285 1.00 95.50 82 TYR A CA 1
ATOM 676 C C . TYR A 1 82 ? -3.953 6.522 14.840 1.00 95.50 82 TYR A C 1
ATOM 678 O O . TYR A 1 82 ? -4.617 6.947 15.791 1.00 95.50 82 TYR A O 1
ATOM 686 N N . TYR A 1 83 ? -4.147 5.305 14.314 1.00 95.25 83 TYR A N 1
ATOM 687 C CA . TYR A 1 83 ? -5.155 4.380 14.837 1.00 95.25 83 TYR A CA 1
ATOM 688 C C . TYR A 1 83 ? -4.869 4.018 16.299 1.00 95.25 83 TYR A C 1
ATOM 690 O O . TYR A 1 83 ? -5.733 4.160 17.163 1.00 95.25 83 TYR A O 1
ATOM 698 N N . SER A 1 84 ? -3.640 3.590 16.596 1.00 94.94 84 SER A N 1
ATOM 699 C CA . SER A 1 84 ? -3.255 3.092 17.922 1.00 94.94 84 SER A CA 1
ATOM 700 C C . SER A 1 84 ? -3.391 4.168 19.001 1.00 94.94 84 SER A C 1
ATOM 702 O O . SER A 1 84 ? -3.960 3.912 20.062 1.00 94.94 84 SER A O 1
ATOM 704 N N . SER A 1 85 ? -2.928 5.392 18.730 1.00 95.56 85 SER A N 1
ATOM 705 C CA . SER A 1 85 ? -3.049 6.516 19.663 1.00 95.56 85 SER A CA 1
ATOM 706 C C . SER A 1 85 ? -4.507 6.899 19.915 1.00 95.56 85 SER A C 1
ATOM 708 O O . SER A 1 85 ? -4.884 7.142 21.064 1.00 95.56 85 SER A O 1
ATOM 710 N N . ASN A 1 86 ? -5.350 6.913 18.878 1.00 96.19 86 ASN A N 1
ATOM 711 C CA . ASN A 1 86 ? -6.773 7.198 19.052 1.00 96.19 86 ASN A CA 1
ATOM 712 C C . ASN A 1 86 ? -7.505 6.076 19.783 1.00 96.19 86 ASN A C 1
ATOM 714 O O . ASN A 1 86 ? -8.321 6.370 20.651 1.00 96.19 86 ASN A O 1
ATOM 718 N N . TYR A 1 87 ? -7.175 4.815 19.511 1.00 95.88 87 TYR A N 1
ATOM 719 C CA . TYR A 1 87 ? -7.732 3.685 20.245 1.00 95.88 87 TYR A CA 1
ATOM 720 C C . TYR A 1 87 ? -7.421 3.783 21.745 1.00 95.88 87 TYR A C 1
ATOM 722 O O . TYR A 1 87 ? -8.329 3.692 22.567 1.00 95.88 87 TYR A O 1
ATOM 730 N N . VAL A 1 88 ? -6.164 4.053 22.120 1.00 95.62 88 VAL A N 1
ATOM 731 C CA . VAL A 1 88 ? -5.763 4.234 23.531 1.00 95.62 88 VAL A CA 1
ATOM 732 C C . VAL A 1 88 ? -6.494 5.418 24.176 1.00 95.62 88 VAL A C 1
ATOM 734 O O . VAL A 1 88 ? -6.934 5.329 25.328 1.00 95.62 88 VAL A O 1
ATOM 737 N N . ARG A 1 89 ? -6.670 6.519 23.435 1.00 95.62 89 ARG A N 1
ATOM 738 C CA . ARG A 1 89 ? -7.439 7.684 23.891 1.00 95.62 89 ARG A CA 1
ATOM 739 C C . ARG A 1 89 ? -8.904 7.322 24.141 1.00 95.62 89 ARG A C 1
ATOM 741 O O . ARG A 1 89 ? -9.428 7.640 25.204 1.00 95.62 89 ARG A O 1
ATOM 748 N N . LEU A 1 90 ? -9.553 6.658 23.185 1.00 95.50 90 LEU A N 1
ATOM 749 C CA . LEU A 1 90 ? -10.942 6.214 23.298 1.00 95.50 90 LEU A CA 1
ATOM 750 C C . LEU A 1 90 ? -11.108 5.239 24.465 1.00 95.50 90 LEU A C 1
ATOM 752 O O . LEU A 1 90 ? -11.980 5.435 25.308 1.00 95.50 90 LEU A O 1
ATOM 756 N N . PHE A 1 91 ? -10.218 4.255 24.585 1.00 95.12 91 PHE A N 1
ATOM 757 C CA . PHE A 1 91 ? -10.173 3.353 25.731 1.00 95.12 91 PHE A CA 1
ATOM 758 C C . PHE A 1 91 ? -10.117 4.124 27.058 1.00 95.12 91 PHE A C 1
ATOM 760 O O . PHE A 1 91 ? -10.917 3.866 27.954 1.00 95.12 91 PHE A O 1
ATOM 767 N N . SER A 1 92 ? -9.241 5.126 27.166 1.00 93.94 92 SER A N 1
ATOM 768 C CA . SER A 1 92 ? -9.124 5.957 28.373 1.00 93.94 92 SER A CA 1
ATOM 769 C C . SER A 1 92 ? -10.394 6.751 28.699 1.00 93.94 92 SER A C 1
ATOM 771 O O . SER A 1 92 ? -10.661 7.004 29.866 1.00 93.94 92 SER A O 1
ATOM 773 N N . ILE A 1 93 ? -11.197 7.130 27.701 1.00 94.62 93 ILE A N 1
ATOM 774 C CA . ILE A 1 93 ? -12.472 7.834 27.913 1.00 94.62 93 ILE A CA 1
ATOM 775 C C . ILE A 1 93 ? -13.548 6.867 28.425 1.00 94.62 93 ILE A C 1
ATOM 777 O O . ILE A 1 93 ? -14.262 7.170 29.387 1.00 94.62 93 ILE A O 1
ATOM 781 N N . TYR A 1 94 ? -13.666 5.703 27.782 1.00 94.38 94 TYR A N 1
ATOM 782 C CA . TYR A 1 94 ? -14.750 4.748 28.028 1.00 94.38 94 TYR A CA 1
ATOM 783 C C . TYR A 1 94 ? -14.467 3.754 29.159 1.00 94.38 94 TYR A C 1
ATOM 785 O O . TYR A 1 94 ? -15.407 3.117 29.644 1.00 94.38 94 TYR A O 1
ATOM 793 N N . LYS A 1 95 ? -13.217 3.655 29.639 1.00 90.44 95 LYS A N 1
ATOM 794 C CA . LYS A 1 95 ? -12.903 2.903 30.866 1.00 90.44 95 LYS A CA 1
ATOM 795 C C . LYS A 1 95 ? -13.622 3.501 32.079 1.00 90.44 95 LYS A C 1
ATOM 797 O O . LYS A 1 95 ? -14.207 2.758 32.866 1.00 90.44 95 LYS A O 1
ATOM 802 N N . ASP A 1 96 ? -13.640 4.832 32.166 1.00 88.31 96 ASP A N 1
ATOM 803 C CA . ASP A 1 96 ? -14.255 5.574 33.270 1.00 88.31 96 ASP A CA 1
ATOM 804 C C . ASP A 1 96 ? -15.742 5.863 32.998 1.00 88.31 96 ASP A C 1
ATOM 806 O O . ASP A 1 96 ? -16.554 5.895 33.921 1.00 88.31 96 ASP A O 1
ATOM 810 N N . ASN A 1 97 ? -16.127 5.992 31.722 1.00 89.94 97 ASN A N 1
ATOM 811 C CA . ASN A 1 97 ? -17.498 6.271 31.290 1.00 89.94 97 ASN A CA 1
ATOM 812 C C . ASN A 1 97 ? -18.074 5.099 30.491 1.00 89.94 97 ASN A C 1
ATOM 814 O O . ASN A 1 97 ? -18.099 5.113 29.260 1.00 89.94 97 ASN A O 1
ATOM 818 N N . LYS A 1 98 ? -18.540 4.062 31.193 1.00 87.56 98 LYS A N 1
ATOM 819 C CA . LYS A 1 98 ? -18.991 2.819 30.552 1.00 87.56 98 LYS A CA 1
ATOM 820 C C . LYS A 1 98 ? -20.136 3.058 29.564 1.00 87.56 98 LYS A C 1
ATOM 822 O O . LYS A 1 98 ? -21.242 3.424 29.954 1.00 87.56 98 LYS A O 1
ATOM 827 N N . TYR A 1 99 ? -19.892 2.729 28.298 1.00 93.00 99 TYR A N 1
ATOM 828 C CA . TYR A 1 99 ? -20.921 2.685 27.263 1.00 93.00 99 TYR A CA 1
ATOM 829 C C . TYR A 1 99 ? -21.722 1.374 27.329 1.00 93.00 99 TYR A C 1
ATOM 831 O O . TYR A 1 99 ? -21.163 0.283 27.521 1.00 93.00 99 TYR A O 1
ATOM 839 N N . SER A 1 100 ? -23.044 1.476 27.187 1.00 91.50 100 SER A N 1
ATOM 840 C CA . SER A 1 100 ? -23.986 0.352 27.280 1.00 91.50 100 SER A CA 1
ATOM 841 C C . SER A 1 100 ? -24.372 -0.260 25.929 1.00 91.50 100 SER A C 1
ATOM 843 O O . SER A 1 100 ? -24.956 -1.340 25.915 1.00 91.50 100 SER A O 1
ATOM 845 N N . GLY A 1 101 ? -24.059 0.406 24.814 1.00 94.31 101 GLY A N 1
ATOM 846 C CA . GLY A 1 101 ? -24.380 -0.066 23.466 1.00 94.31 101 GLY A CA 1
ATOM 847 C C . GLY A 1 101 ? -23.336 -1.016 22.872 1.00 94.31 101 GLY A C 1
ATOM 848 O O . GLY A 1 101 ? -22.519 -1.604 23.584 1.00 94.31 101 GLY A O 1
ATOM 849 N N . ASN A 1 102 ? -23.369 -1.146 21.541 1.00 95.62 102 ASN A N 1
ATOM 850 C CA . ASN A 1 102 ? -22.447 -2.000 20.794 1.00 95.62 102 ASN A CA 1
ATOM 851 C C . ASN A 1 102 ? -20.999 -1.501 20.925 1.00 95.62 102 ASN A C 1
ATOM 853 O O . ASN A 1 102 ? -20.706 -0.333 20.652 1.00 95.62 102 ASN A O 1
ATOM 857 N N . LYS A 1 103 ? -20.105 -2.387 21.348 1.00 94.19 103 LYS A N 1
ATOM 858 C CA . LYS A 1 103 ? -18.728 -2.068 21.719 1.00 94.19 103 LYS A CA 1
ATOM 859 C C . LYS A 1 103 ? -17.826 -3.266 21.498 1.00 94.19 103 LYS A C 1
ATOM 861 O O . LYS A 1 103 ? -18.302 -4.397 21.390 1.00 94.19 103 LYS A O 1
ATOM 866 N N . ASP A 1 104 ? -16.533 -3.003 21.473 1.00 93.19 104 ASP A N 1
ATOM 867 C CA . ASP A 1 104 ? -15.538 -4.052 21.432 1.00 93.19 104 ASP A CA 1
ATOM 868 C C . ASP A 1 104 ? -15.390 -4.762 22.790 1.00 93.19 104 ASP A C 1
ATOM 870 O O . ASP A 1 104 ? -15.990 -4.391 23.804 1.00 93.19 104 ASP A O 1
ATOM 874 N N . GLU A 1 105 ? -14.561 -5.803 22.818 1.00 90.12 105 GLU A N 1
ATOM 875 C CA . GLU A 1 105 ? -14.313 -6.618 24.013 1.00 90.12 105 GLU A CA 1
ATOM 876 C C . GLU A 1 105 ? -13.659 -5.855 25.185 1.00 90.12 105 GLU A C 1
ATOM 878 O O . GLU A 1 105 ? -13.658 -6.347 26.315 1.00 90.12 105 GLU A O 1
ATOM 883 N N . PHE A 1 106 ? -13.136 -4.647 24.946 1.00 90.75 106 PHE A N 1
ATOM 884 C CA . PHE A 1 106 ? -12.496 -3.798 25.954 1.00 90.75 106 PHE A CA 1
ATOM 885 C C . PHE A 1 106 ? -13.361 -2.598 26.361 1.00 90.75 106 PHE A C 1
ATOM 887 O O . PHE A 1 106 ? -12.985 -1.848 27.261 1.00 90.75 106 PHE A O 1
ATOM 894 N N . GLY A 1 107 ? -14.544 -2.451 25.762 1.00 91.75 107 GLY A N 1
ATOM 895 C CA . GLY A 1 107 ? -15.541 -1.456 26.132 1.00 91.75 107 GLY A CA 1
ATOM 896 C C . GLY A 1 107 ? -15.548 -0.184 25.284 1.00 91.75 107 GLY A C 1
ATOM 897 O O . GLY A 1 107 ? -16.326 0.717 25.599 1.00 91.75 107 GLY A O 1
ATOM 898 N N . VAL A 1 108 ? -14.743 -0.108 24.220 1.00 95.12 108 VAL A N 1
ATOM 899 C CA . VAL A 1 108 ? -14.746 1.026 23.284 1.00 95.12 108 VAL A CA 1
ATOM 900 C C . VAL A 1 108 ? -15.937 0.886 22.327 1.00 95.12 108 VAL A C 1
ATOM 902 O O . VAL A 1 108 ? -16.081 -0.172 21.712 1.00 95.12 108 VAL A O 1
ATOM 905 N N . PRO A 1 109 ? -16.812 1.900 22.186 1.00 96.69 109 PRO A N 1
ATOM 906 C CA . PRO A 1 109 ? -17.961 1.815 21.290 1.00 96.69 109 PRO A CA 1
ATOM 907 C C . PRO A 1 109 ? -17.547 1.585 19.839 1.00 96.69 109 PRO A C 1
ATOM 909 O O . PRO A 1 109 ? -16.645 2.253 19.336 1.00 96.69 109 PRO A O 1
ATOM 912 N N . ASN A 1 110 ? -18.256 0.700 19.138 1.00 95.25 110 ASN A N 1
ATOM 913 C CA . ASN A 1 110 ? -17.904 0.377 17.753 1.00 95.25 110 ASN A CA 1
ATOM 914 C C . ASN A 1 110 ? -18.065 1.582 16.821 1.00 95.25 110 ASN A C 1
ATOM 916 O O . ASN A 1 110 ? -17.230 1.766 15.952 1.00 95.25 110 ASN A O 1
ATOM 920 N N . TYR A 1 111 ? -19.043 2.462 17.059 1.00 95.75 111 TYR A N 1
ATOM 921 C CA . TYR A 1 111 ? -19.225 3.654 16.225 1.00 95.75 111 TYR A CA 1
ATOM 922 C C . TYR A 1 111 ? -18.025 4.625 16.295 1.00 95.75 111 TYR A C 1
ATOM 924 O O . TYR A 1 111 ? -17.735 5.306 15.318 1.00 95.75 111 TYR A O 1
ATOM 932 N N . GLU A 1 112 ? -17.306 4.691 17.425 1.00 96.38 112 GLU A N 1
ATOM 933 C CA . GLU 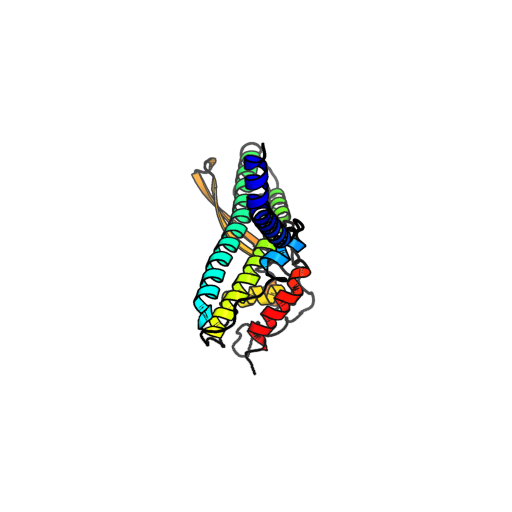A 1 112 ? -16.078 5.496 17.548 1.00 96.38 112 GLU A CA 1
ATOM 934 C C . GLU A 1 112 ? -14.936 4.871 16.741 1.00 96.38 112 GLU A C 1
ATOM 936 O O . GLU A 1 112 ? -14.151 5.575 16.107 1.00 96.38 112 GLU A O 1
ATOM 941 N N . LEU A 1 113 ? -14.854 3.536 16.749 1.00 94.12 113 LEU A N 1
ATOM 942 C CA . LEU A 1 113 ? -13.888 2.793 15.944 1.00 94.12 113 LEU A CA 1
ATOM 943 C C . LEU A 1 113 ? -14.200 2.927 14.451 1.00 94.12 113 LEU A C 1
ATOM 945 O O . LEU A 1 113 ? -13.283 3.128 13.663 1.00 94.12 113 LEU A O 1
ATOM 949 N N . ASP A 1 114 ? -15.477 2.882 14.076 1.00 92.94 114 ASP A N 1
ATOM 950 C CA . ASP A 1 114 ? -15.931 3.076 12.701 1.00 92.94 114 ASP A CA 1
ATOM 951 C C . ASP A 1 114 ? -15.609 4.496 12.216 1.00 92.94 114 ASP A C 1
ATOM 953 O O . ASP A 1 114 ? -15.086 4.658 11.117 1.00 92.94 114 ASP A O 1
ATOM 957 N N . ASN A 1 115 ? -15.829 5.520 13.048 1.00 94.56 115 ASN A N 1
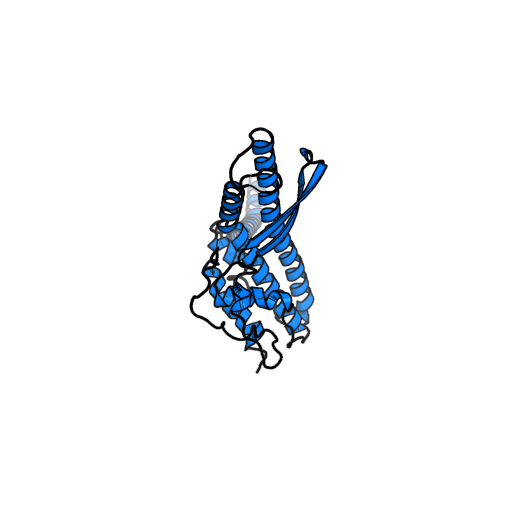ATOM 958 C CA . ASN A 1 115 ? -15.432 6.897 12.736 1.00 94.56 115 ASN A CA 1
ATOM 959 C C . ASN A 1 115 ? -13.914 7.020 12.550 1.00 94.56 115 ASN A C 1
ATOM 961 O O . ASN A 1 115 ? -13.462 7.599 11.567 1.00 94.56 115 ASN A O 1
ATOM 965 N N . LEU A 1 116 ? -13.125 6.420 13.446 1.00 94.12 116 LEU A N 1
ATOM 966 C CA . LEU A 1 116 ? -11.665 6.403 13.333 1.00 94.12 116 LEU A CA 1
ATOM 967 C C . LEU A 1 116 ? -11.194 5.728 12.034 1.00 94.12 116 LEU A C 1
ATOM 969 O O . LEU A 1 116 ? -10.238 6.182 11.406 1.00 94.12 116 LEU A O 1
ATOM 973 N N . LEU A 1 117 ? -11.856 4.644 11.628 1.00 91.62 117 LEU A N 1
ATOM 974 C CA . LEU A 1 117 ? -11.590 3.982 10.354 1.00 91.62 117 LEU A CA 1
ATOM 975 C C . LEU A 1 117 ? -11.942 4.895 9.176 1.00 91.62 117 LEU A C 1
ATOM 977 O O . LEU A 1 117 ? -11.118 5.057 8.281 1.00 91.62 117 LEU A O 1
ATOM 981 N N . GLN A 1 118 ? -13.105 5.549 9.201 1.00 90.75 118 GLN A N 1
ATOM 982 C CA . GLN A 1 118 ? -13.497 6.511 8.167 1.00 90.75 118 GLN A CA 1
ATOM 983 C C . GLN A 1 118 ? -12.516 7.684 8.053 1.00 90.75 118 GLN A C 1
ATOM 985 O O . GLN A 1 118 ? -12.189 8.088 6.938 1.00 90.75 118 GLN A O 1
ATOM 990 N N . ASP A 1 119 ? -11.990 8.194 9.167 1.00 92.75 119 ASP A N 1
ATOM 991 C CA . ASP A 1 119 ? -10.968 9.248 9.156 1.00 92.75 119 ASP A CA 1
ATOM 992 C C . ASP A 1 119 ? -9.695 8.788 8.429 1.00 92.75 119 ASP A C 1
ATOM 994 O O . ASP A 1 119 ? -9.131 9.527 7.621 1.00 92.75 119 ASP A O 1
ATOM 998 N N . ILE A 1 120 ? -9.265 7.541 8.654 1.00 92.62 120 ILE A N 1
ATOM 999 C CA . ILE A 1 120 ? -8.124 6.947 7.941 1.00 92.62 120 ILE A CA 1
ATOM 1000 C C . ILE A 1 120 ? -8.442 6.782 6.453 1.00 92.62 120 ILE A C 1
ATOM 1002 O O . ILE A 1 120 ? -7.619 7.140 5.609 1.00 92.62 120 ILE A O 1
ATOM 1006 N N . TYR A 1 121 ? -9.623 6.258 6.121 1.00 89.12 121 TYR A N 1
ATOM 1007 C CA . TYR A 1 121 ? -10.024 5.962 4.741 1.00 89.12 121 TYR A CA 1
ATOM 1008 C C . TYR A 1 121 ? -10.125 7.217 3.870 1.00 89.12 121 TYR A C 1
ATOM 1010 O O . TYR A 1 121 ? -9.863 7.158 2.667 1.00 89.12 121 TYR A O 1
ATOM 1018 N N . ASN A 1 122 ? -10.469 8.347 4.490 1.00 87.81 122 ASN A N 1
ATOM 1019 C CA . ASN A 1 122 ? -10.576 9.653 3.845 1.00 87.81 122 ASN A CA 1
ATOM 1020 C C . ASN A 1 122 ? -9.291 10.494 3.955 1.00 87.81 122 ASN A C 1
ATOM 1022 O O . ASN A 1 122 ? -9.284 11.650 3.535 1.00 87.81 122 ASN A O 1
ATOM 1026 N N . SER A 1 123 ? -8.212 9.950 4.525 1.00 91.31 123 SER A N 1
ATOM 1027 C CA . SER A 1 123 ? -6.955 10.680 4.701 1.00 91.31 123 SER A CA 1
ATOM 1028 C C . SER A 1 123 ? -6.091 10.693 3.435 1.00 91.31 123 SER A C 1
ATOM 1030 O O . SER A 1 123 ? -6.048 9.733 2.669 1.00 91.31 123 SER A O 1
ATOM 1032 N N . ASP A 1 124 ? -5.299 11.749 3.256 1.00 93.25 124 ASP A N 1
ATOM 1033 C CA . ASP A 1 124 ? -4.290 11.786 2.190 1.00 93.25 124 ASP A CA 1
ATOM 1034 C C . ASP A 1 124 ? -3.202 10.713 2.383 1.00 93.25 124 ASP A C 1
ATOM 1036 O O . ASP A 1 124 ? -2.611 10.225 1.421 1.00 93.25 124 ASP A O 1
ATOM 1040 N N . GLU A 1 125 ? -2.929 10.312 3.629 1.00 93.38 125 GLU A N 1
ATOM 1041 C CA . GLU A 1 125 ? -1.854 9.368 3.948 1.00 93.38 125 GLU A CA 1
ATOM 1042 C C . GLU A 1 125 ? -2.115 7.974 3.360 1.00 93.38 125 GLU A C 1
ATOM 1044 O O . GLU A 1 125 ? -1.171 7.343 2.888 1.00 93.38 125 GLU A O 1
ATOM 1049 N N . VAL A 1 126 ? -3.373 7.514 3.282 1.00 92.50 126 VAL A N 1
ATOM 1050 C CA . VAL A 1 126 ? -3.680 6.236 2.609 1.00 92.50 126 VAL A CA 1
ATOM 1051 C C . VAL A 1 126 ? -3.451 6.314 1.091 1.00 92.50 126 VAL A C 1
ATOM 1053 O O . VAL A 1 126 ? -3.002 5.344 0.477 1.00 92.50 126 VAL A O 1
ATOM 1056 N N . GLN A 1 127 ? -3.658 7.486 0.482 1.00 93.75 127 GLN A N 1
ATOM 1057 C CA . GLN A 1 127 ? -3.343 7.713 -0.932 1.00 93.75 127 GLN A CA 1
ATOM 1058 C C . GLN A 1 127 ? -1.824 7.725 -1.158 1.00 93.75 127 GLN A C 1
ATOM 1060 O O . GLN A 1 127 ? -1.338 7.118 -2.114 1.00 93.75 127 GLN A O 1
ATOM 1065 N N . PHE A 1 128 ? -1.057 8.360 -0.260 1.00 95.25 128 PHE A N 1
ATOM 1066 C CA . PHE A 1 128 ? 0.409 8.337 -0.313 1.00 95.25 128 PHE A CA 1
ATOM 1067 C C . PHE A 1 128 ? 0.956 6.919 -0.145 1.00 95.25 128 PHE A C 1
ATOM 1069 O O . PHE A 1 128 ? 1.796 6.505 -0.942 1.00 95.25 128 PHE A O 1
ATOM 1076 N N . GLN A 1 129 ? 0.437 6.151 0.817 1.00 95.31 129 GLN A N 1
ATOM 1077 C CA . GLN A 1 129 ? 0.795 4.747 1.014 1.00 95.31 129 GLN A CA 1
ATOM 1078 C C . GLN A 1 129 ? 0.598 3.939 -0.277 1.00 95.31 129 GLN A C 1
ATOM 1080 O O . GLN A 1 129 ? 1.500 3.208 -0.690 1.00 95.31 129 GLN A O 1
ATOM 1085 N N . SER A 1 130 ? -0.539 4.113 -0.953 1.00 94.12 130 SER A N 1
ATOM 1086 C CA . SER A 1 130 ? -0.831 3.401 -2.200 1.00 94.12 130 SER A CA 1
ATOM 1087 C C . SER A 1 130 ? 0.056 3.848 -3.363 1.00 94.12 130 SER A C 1
ATOM 1089 O O . SER A 1 130 ? 0.492 3.014 -4.156 1.00 94.12 130 SER A O 1
ATOM 1091 N N . ALA A 1 131 ? 0.408 5.133 -3.441 1.00 96.12 131 ALA A N 1
ATOM 1092 C CA . ALA A 1 131 ? 1.373 5.623 -4.423 1.00 96.12 131 ALA A CA 1
ATOM 1093 C C . ALA A 1 131 ? 2.783 5.053 -4.189 1.00 96.12 131 ALA A C 1
ATOM 1095 O O . ALA A 1 131 ? 3.442 4.646 -5.148 1.00 96.12 131 ALA A O 1
ATOM 1096 N N . TYR A 1 132 ? 3.238 4.968 -2.933 1.00 97.06 132 TYR A N 1
ATOM 1097 C CA . TYR A 1 132 ? 4.519 4.339 -2.593 1.00 97.06 132 TYR A CA 1
ATOM 1098 C C . TYR A 1 132 ? 4.521 2.842 -2.908 1.00 97.06 132 TYR A C 1
ATOM 1100 O O . TYR A 1 132 ? 5.508 2.329 -3.433 1.00 97.06 132 TYR A O 1
ATOM 1108 N N . LEU A 1 133 ? 3.403 2.155 -2.665 1.00 95.94 133 LEU A N 1
ATOM 1109 C CA . LEU A 1 133 ? 3.239 0.752 -3.028 1.00 95.94 133 LEU A CA 1
ATOM 1110 C C . LEU A 1 133 ? 3.325 0.558 -4.547 1.00 95.94 133 LEU A C 1
ATOM 1112 O O . LEU A 1 133 ? 4.123 -0.249 -5.010 1.00 95.94 133 LEU A O 1
ATOM 1116 N N . LEU A 1 134 ? 2.591 1.350 -5.335 1.00 96.50 134 LEU A N 1
ATOM 1117 C CA . LEU A 1 134 ? 2.664 1.319 -6.801 1.00 96.50 134 LEU A CA 1
ATOM 1118 C C . LEU A 1 134 ? 4.081 1.588 -7.321 1.00 96.50 134 LEU A C 1
ATOM 1120 O O . LEU A 1 134 ? 4.561 0.882 -8.208 1.00 96.50 134 LEU A O 1
ATOM 1124 N N . LYS A 1 135 ? 4.762 2.589 -6.757 1.00 97.31 135 LYS A N 1
ATOM 1125 C CA . LYS A 1 135 ? 6.157 2.911 -7.082 1.00 97.31 135 LYS A CA 1
ATOM 1126 C C . LYS A 1 135 ? 7.081 1.725 -6.788 1.00 97.31 135 LYS A C 1
ATOM 1128 O O . LYS A 1 135 ? 7.919 1.400 -7.624 1.00 97.31 135 LYS A O 1
ATOM 1133 N N . SER A 1 136 ? 6.901 1.067 -5.642 1.00 97.69 136 SER A N 1
ATOM 1134 C CA . SER A 1 136 ? 7.679 -0.113 -5.249 1.00 97.69 136 SER A CA 1
ATOM 1135 C C . SER A 1 136 ? 7.466 -1.281 -6.210 1.00 97.69 136 SER A C 1
ATOM 1137 O O . SER A 1 136 ? 8.437 -1.864 -6.682 1.00 97.69 136 SER A O 1
ATOM 1139 N N . LEU A 1 137 ? 6.214 -1.571 -6.577 1.00 97.44 137 LEU A N 1
ATOM 1140 C CA . LEU A 1 137 ? 5.890 -2.626 -7.541 1.00 97.44 137 LEU A CA 1
ATOM 1141 C C . LEU A 1 137 ? 6.483 -2.339 -8.925 1.00 97.44 137 LEU A C 1
ATOM 1143 O O . LEU A 1 137 ? 6.969 -3.248 -9.592 1.00 97.44 137 LEU A O 1
ATOM 1147 N N . PHE A 1 138 ? 6.479 -1.076 -9.355 1.00 97.38 138 PHE A N 1
ATOM 1148 C CA . PHE A 1 138 ? 7.123 -0.684 -10.604 1.00 97.38 138 PHE A CA 1
ATOM 1149 C C . PHE A 1 138 ? 8.637 -0.895 -10.563 1.00 97.38 138 PHE A C 1
ATOM 1151 O O . PHE A 1 138 ? 9.188 -1.485 -11.488 1.00 97.38 138 PHE A O 1
ATOM 1158 N N . ILE A 1 139 ? 9.307 -0.454 -9.497 1.00 98.00 139 ILE A N 1
ATOM 1159 C CA . ILE A 1 139 ? 10.754 -0.639 -9.333 1.00 98.00 139 ILE A CA 1
ATOM 1160 C C . ILE A 1 139 ? 11.109 -2.132 -9.271 1.00 98.00 139 ILE A C 1
ATOM 1162 O O . ILE A 1 139 ? 12.028 -2.565 -9.966 1.00 98.00 139 ILE A O 1
ATOM 1166 N N . GLU A 1 140 ? 10.360 -2.928 -8.505 1.00 97.81 140 GLU A N 1
ATOM 1167 C CA . GLU A 1 140 ? 10.521 -4.384 -8.431 1.00 97.81 140 GLU A CA 1
ATOM 1168 C C . GLU A 1 140 ? 10.407 -5.030 -9.820 1.00 97.81 140 GLU A C 1
ATOM 1170 O O . GLU A 1 140 ? 11.280 -5.807 -10.215 1.00 97.81 140 GLU A O 1
ATOM 1175 N N . ALA A 1 141 ? 9.397 -4.632 -10.601 1.00 97.19 141 ALA A N 1
ATOM 1176 C CA . ALA A 1 141 ? 9.213 -5.101 -11.968 1.00 97.19 141 ALA A CA 1
ATOM 1177 C C . ALA A 1 141 ? 10.401 -4.759 -12.876 1.00 97.19 141 ALA A C 1
ATOM 1179 O O . ALA A 1 141 ? 10.835 -5.608 -13.654 1.00 97.19 141 ALA A O 1
ATOM 1180 N N . GLN A 1 142 ? 10.973 -3.556 -12.763 1.00 96.88 142 GLN A N 1
ATOM 1181 C CA . GLN A 1 142 ? 12.162 -3.180 -13.538 1.00 96.88 142 GLN A CA 1
ATOM 1182 C C . GLN A 1 142 ? 13.401 -3.979 -13.121 1.00 96.88 142 GLN A C 1
ATOM 1184 O O . GLN A 1 142 ? 14.122 -4.479 -13.983 1.00 96.88 142 GLN A O 1
ATOM 1189 N N . ILE A 1 143 ? 13.624 -4.167 -11.816 1.00 97.44 143 ILE A N 1
ATOM 1190 C CA . ILE A 1 143 ? 14.726 -4.988 -11.291 1.00 97.44 143 ILE A CA 1
ATOM 1191 C C . ILE A 1 143 ? 14.625 -6.418 -11.825 1.00 97.44 143 ILE A C 1
ATOM 1193 O O . ILE A 1 143 ? 15.607 -6.965 -12.330 1.00 97.44 143 ILE A O 1
ATOM 1197 N N . ASN A 1 144 ? 13.440 -7.025 -11.737 1.00 96.69 144 ASN A N 1
ATOM 1198 C CA . ASN A 1 144 ? 13.215 -8.385 -12.212 1.00 96.69 144 ASN A CA 1
ATOM 1199 C C . ASN A 1 144 ? 13.360 -8.493 -13.731 1.00 96.69 144 ASN A C 1
ATOM 1201 O O . ASN A 1 144 ? 13.956 -9.457 -14.208 1.00 96.69 144 ASN A O 1
ATOM 1205 N N . TYR A 1 145 ? 12.910 -7.491 -14.487 1.00 95.62 145 TYR A N 1
ATOM 1206 C CA . TYR A 1 145 ? 13.127 -7.431 -15.929 1.00 95.62 145 TYR A CA 1
ATOM 1207 C C . TYR A 1 145 ? 14.622 -7.370 -16.282 1.00 95.62 145 TYR A C 1
ATOM 1209 O O . TYR A 1 145 ? 15.088 -8.175 -17.087 1.00 95.62 145 TYR A O 1
ATOM 1217 N N . ILE A 1 146 ? 15.394 -6.487 -15.634 1.00 95.88 146 ILE A N 1
ATOM 1218 C CA . ILE A 1 146 ? 16.853 -6.379 -15.823 1.00 95.88 146 ILE A CA 1
ATOM 1219 C C . ILE A 1 146 ? 17.537 -7.712 -15.499 1.00 95.88 146 ILE A C 1
ATOM 1221 O O . ILE A 1 146 ? 18.419 -8.139 -16.236 1.00 95.88 146 ILE A O 1
ATOM 1225 N N . LYS A 1 147 ? 17.103 -8.396 -14.433 1.00 95.19 147 LYS A N 1
ATOM 1226 C CA . LYS A 1 147 ? 17.632 -9.704 -14.013 1.00 95.19 147 LYS A CA 1
ATOM 1227 C C . LYS A 1 147 ? 17.201 -10.878 -14.908 1.00 95.19 147 LYS A C 1
ATOM 1229 O O . LYS A 1 147 ? 17.700 -11.982 -14.706 1.00 95.19 147 LYS A O 1
ATOM 1234 N N . GLY A 1 148 ? 16.297 -10.670 -15.869 1.00 91.88 148 GLY A N 1
ATOM 1235 C CA . GLY A 1 148 ? 15.771 -11.717 -16.754 1.00 91.88 148 GLY A CA 1
ATOM 1236 C C . GLY A 1 148 ? 14.637 -12.567 -16.160 1.00 91.88 148 GLY A C 1
ATOM 1237 O O . GLY A 1 148 ? 14.286 -13.607 -16.717 1.00 91.88 148 GLY A O 1
ATOM 1238 N N . ASN A 1 149 ? 14.033 -12.144 -15.046 1.00 90.56 149 ASN A N 1
ATOM 1239 C CA . ASN A 1 149 ? 12.950 -12.843 -14.343 1.00 90.56 149 ASN A CA 1
ATOM 1240 C C . ASN A 1 149 ? 11.563 -12.546 -14.953 1.00 90.56 149 ASN A C 1
ATOM 1242 O O . ASN A 1 149 ? 10.628 -12.171 -14.248 1.00 90.56 149 ASN A O 1
ATOM 1246 N N . PHE A 1 150 ? 11.395 -12.719 -16.265 1.00 86.56 150 PHE A N 1
ATOM 1247 C CA . PHE A 1 150 ? 10.182 -12.289 -16.985 1.00 86.56 150 PHE A CA 1
ATOM 1248 C C . PHE A 1 150 ? 8.884 -12.977 -16.528 1.00 86.56 150 PHE A C 1
ATOM 1250 O O . PHE A 1 150 ? 7.800 -12.427 -16.677 1.00 86.56 150 PHE A O 1
ATOM 1257 N N . ASN A 1 151 ? 8.961 -14.167 -15.936 1.00 82.12 151 ASN A N 1
ATOM 1258 C CA . ASN A 1 151 ? 7.759 -14.868 -15.476 1.00 82.12 151 ASN A CA 1
ATOM 1259 C C . ASN A 1 151 ? 7.222 -14.342 -14.136 1.00 82.12 151 ASN A C 1
ATOM 1261 O O . ASN A 1 151 ? 6.064 -14.590 -13.833 1.00 82.12 151 ASN A O 1
ATOM 1265 N N . ASN A 1 152 ? 8.046 -13.630 -13.358 1.00 86.88 152 ASN A N 1
ATOM 1266 C CA . ASN A 1 152 ? 7.709 -13.123 -12.027 1.00 86.88 152 ASN A CA 1
ATOM 1267 C C . ASN A 1 152 ? 8.285 -11.708 -11.874 1.00 86.88 152 ASN A C 1
ATOM 1269 O O . ASN A 1 152 ? 9.340 -11.522 -11.266 1.00 86.88 152 ASN A O 1
ATOM 1273 N N . LEU A 1 153 ? 7.625 -10.712 -12.472 1.00 93.56 153 LEU A N 1
ATOM 1274 C CA . LEU A 1 153 ? 8.087 -9.324 -12.368 1.00 93.56 153 LEU A CA 1
ATOM 1275 C C . LEU A 1 153 ? 7.819 -8.716 -10.991 1.00 93.56 153 LEU A C 1
ATOM 1277 O O . LEU A 1 153 ? 8.596 -7.879 -10.547 1.00 93.56 153 LEU A O 1
ATOM 1281 N N . ILE A 1 154 ? 6.769 -9.149 -10.303 1.00 95.19 154 ILE A N 1
ATOM 1282 C CA . ILE A 1 154 ? 6.469 -8.729 -8.932 1.00 95.19 154 ILE A CA 1
ATOM 1283 C C . ILE A 1 154 ? 6.186 -9.950 -8.063 1.00 95.19 154 ILE A C 1
ATOM 1285 O O . ILE A 1 154 ? 5.905 -11.037 -8.572 1.00 95.19 154 ILE A O 1
ATOM 1289 N N . ASN A 1 155 ? 6.227 -9.765 -6.748 1.00 90.94 155 ASN A N 1
ATOM 1290 C CA . ASN A 1 155 ? 5.795 -10.772 -5.794 1.00 90.94 155 ASN A CA 1
ATOM 1291 C C . ASN A 1 155 ? 4.346 -11.219 -6.097 1.00 90.94 155 ASN A C 1
ATOM 1293 O O . ASN A 1 155 ? 3.459 -10.361 -6.144 1.00 90.94 155 ASN A O 1
ATOM 1297 N N . PRO A 1 156 ? 4.072 -12.533 -6.228 1.00 87.44 156 PRO A N 1
ATOM 1298 C CA . PRO A 1 156 ? 2.721 -13.051 -6.447 1.00 87.44 156 PRO A CA 1
ATOM 1299 C C . PRO A 1 156 ? 1.682 -12.558 -5.430 1.00 87.44 156 PRO A C 1
ATOM 1301 O O . PRO A 1 156 ? 0.528 -12.324 -5.778 1.00 87.44 156 PRO A O 1
ATOM 1304 N N . THR A 1 157 ? 2.072 -12.313 -4.171 1.00 86.56 157 THR A N 1
ATOM 1305 C CA . THR A 1 157 ? 1.138 -11.780 -3.160 1.00 86.56 157 THR A CA 1
ATOM 1306 C C . THR A 1 157 ? 0.732 -10.328 -3.423 1.00 86.56 157 THR A C 1
ATOM 1308 O O . THR A 1 157 ? -0.250 -9.858 -2.854 1.00 86.56 157 THR A O 1
ATOM 1311 N N . SER A 1 158 ? 1.470 -9.613 -4.272 1.00 90.75 158 SER A N 1
ATOM 1312 C CA . SER A 1 158 ? 1.190 -8.235 -4.680 1.00 90.75 158 SER A CA 1
ATOM 1313 C C . SER A 1 158 ? 0.374 -8.142 -5.974 1.00 90.75 158 SER A C 1
ATOM 1315 O O . SER A 1 158 ? -0.096 -7.058 -6.323 1.00 90.75 158 SER A O 1
ATOM 1317 N N . GLU A 1 159 ? 0.159 -9.251 -6.686 1.00 91.38 159 GLU A N 1
ATOM 1318 C CA . GLU A 1 159 ? -0.622 -9.262 -7.929 1.00 91.38 159 GLU A CA 1
ATOM 1319 C C . GLU A 1 159 ? -2.080 -8.858 -7.679 1.00 91.38 159 GLU A C 1
ATOM 1321 O O . GLU A 1 159 ? -2.621 -8.031 -8.416 1.00 91.38 159 GLU A O 1
ATOM 1326 N N . ILE A 1 160 ? -2.679 -9.335 -6.577 1.00 88.81 160 ILE A N 1
ATOM 1327 C CA . ILE A 1 160 ? -4.023 -8.927 -6.135 1.00 88.81 160 ILE A CA 1
ATOM 1328 C C . ILE A 1 160 ? -4.125 -7.422 -5.909 1.00 88.81 160 ILE A C 1
ATOM 1330 O O . ILE A 1 160 ? -5.142 -6.814 -6.240 1.00 88.81 160 ILE A O 1
ATOM 1334 N N . VAL A 1 161 ? -3.077 -6.805 -5.363 1.00 91.00 161 VAL A N 1
ATOM 1335 C CA . VAL A 1 161 ? -3.052 -5.372 -5.069 1.00 91.00 161 VAL A CA 1
ATOM 1336 C C . VAL A 1 161 ? -3.096 -4.584 -6.375 1.00 91.00 161 VAL A C 1
ATOM 1338 O O . VAL A 1 161 ? -3.972 -3.740 -6.558 1.00 91.00 161 VAL A O 1
ATOM 1341 N N . LEU A 1 162 ? -2.197 -4.895 -7.314 1.00 93.62 162 LEU A N 1
ATOM 1342 C CA . LEU A 1 162 ? -2.145 -4.225 -8.614 1.00 93.62 162 LEU A CA 1
ATOM 1343 C C . LEU A 1 162 ? -3.428 -4.450 -9.427 1.00 93.62 162 LEU A C 1
ATOM 1345 O O . LEU A 1 162 ? -3.937 -3.525 -10.061 1.00 93.62 162 LEU A O 1
ATOM 1349 N N . TRP A 1 163 ? -3.983 -5.660 -9.372 1.00 92.38 163 TRP A N 1
ATOM 1350 C CA . TRP A 1 163 ? -5.262 -5.993 -9.989 1.00 92.38 163 TRP A CA 1
ATOM 1351 C C . TRP A 1 163 ? -6.432 -5.206 -9.381 1.00 92.38 163 TRP A C 1
ATOM 1353 O O . TRP A 1 163 ? -7.263 -4.663 -10.112 1.00 92.38 163 TRP A O 1
ATOM 1363 N N . SER A 1 164 ? -6.460 -5.064 -8.053 1.00 90.56 164 SER A N 1
ATOM 1364 C CA . SER A 1 164 ? -7.488 -4.293 -7.343 1.00 90.56 164 SER A CA 1
ATOM 1365 C C . SER A 1 164 ? -7.402 -2.803 -7.669 1.00 90.56 164 SER A C 1
ATOM 1367 O O . SER A 1 164 ? -8.426 -2.161 -7.922 1.00 90.56 164 SER A O 1
ATOM 1369 N N . PHE A 1 165 ? -6.181 -2.265 -7.760 1.00 92.25 165 PHE A N 1
ATOM 1370 C CA . PHE A 1 165 ? -5.954 -0.902 -8.226 1.00 92.25 165 PHE A CA 1
ATOM 1371 C C . PHE A 1 165 ? -6.481 -0.697 -9.653 1.00 92.25 165 PHE A C 1
ATOM 1373 O O . PHE A 1 165 ? -7.173 0.287 -9.920 1.00 92.25 165 PHE A O 1
ATOM 1380 N N . LYS A 1 166 ? -6.198 -1.642 -10.559 1.00 93.50 166 LYS A N 1
ATOM 1381 C CA . LYS A 1 166 ? -6.572 -1.575 -11.978 1.00 93.50 166 LYS A CA 1
ATOM 1382 C C . LYS A 1 166 ? -8.082 -1.618 -12.208 1.00 93.50 166 LYS A C 1
ATOM 1384 O O . LYS A 1 166 ? -8.593 -0.823 -12.998 1.00 93.50 166 LYS A O 1
ATOM 1389 N N . TYR A 1 167 ? -8.780 -2.565 -11.584 1.00 91.25 167 TYR A N 1
ATOM 1390 C CA . TYR A 1 167 ? -10.170 -2.865 -11.942 1.00 91.25 167 TYR A CA 1
ATOM 1391 C C . TYR A 1 167 ? -11.208 -2.274 -10.999 1.00 91.25 167 TYR A C 1
ATOM 1393 O O . TYR A 1 167 ? -12.302 -1.970 -11.458 1.00 91.25 167 TYR A O 1
ATOM 1401 N N . PHE A 1 168 ? -10.875 -2.063 -9.726 1.00 88.62 168 PHE A N 1
ATOM 1402 C CA . PHE A 1 168 ? -11.828 -1.532 -8.745 1.00 88.62 168 PHE A CA 1
ATOM 1403 C C . PHE A 1 168 ? -11.496 -0.118 -8.285 1.00 88.62 168 PHE A C 1
ATOM 1405 O O . PHE A 1 168 ? -12.272 0.477 -7.540 1.00 88.62 168 PHE A O 1
ATOM 1412 N N . ASN A 1 169 ? -10.361 0.438 -8.731 1.00 87.56 169 ASN A N 1
ATOM 1413 C CA . ASN A 1 169 ? -9.869 1.738 -8.280 1.00 87.56 169 ASN A CA 1
ATOM 1414 C C . ASN A 1 169 ? -9.827 1.824 -6.742 1.00 87.56 169 ASN A C 1
ATOM 1416 O O . ASN A 1 169 ? -10.174 2.856 -6.166 1.00 87.56 169 ASN A O 1
ATOM 1420 N N . ALA A 1 170 ? -9.467 0.715 -6.092 1.00 86.44 170 ALA A N 1
ATOM 1421 C CA . ALA A 1 170 ? -9.602 0.512 -4.656 1.00 86.44 170 ALA A CA 1
ATOM 1422 C C . ALA A 1 170 ? -8.257 0.613 -3.942 1.00 86.44 170 ALA A C 1
ATOM 1424 O O . ALA A 1 170 ? -7.285 0.015 -4.401 1.00 86.44 170 ALA A O 1
ATOM 1425 N N . LEU A 1 171 ? -8.201 1.307 -2.804 1.00 85.88 171 LEU A N 1
ATOM 1426 C CA . LEU A 1 171 ? -7.002 1.292 -1.964 1.00 85.88 171 LEU A CA 1
ATOM 1427 C C . LEU A 1 171 ? -6.951 -0.009 -1.165 1.00 85.88 171 LEU A C 1
ATOM 1429 O O . LEU A 1 171 ? -7.834 -0.279 -0.358 1.00 85.88 171 LEU A O 1
ATOM 1433 N N . VAL A 1 172 ? -5.899 -0.799 -1.364 1.00 84.81 172 VAL A N 1
ATOM 1434 C CA . VAL A 1 172 ? -5.726 -2.067 -0.656 1.00 84.81 172 VAL A CA 1
ATOM 1435 C C . VAL A 1 172 ? -4.724 -1.887 0.477 1.00 84.81 172 VAL A C 1
ATOM 1437 O O . VAL A 1 172 ? -3.531 -1.694 0.245 1.00 84.81 172 VAL A O 1
ATOM 1440 N N . PHE A 1 173 ? -5.206 -1.986 1.714 1.00 86.44 173 PHE A N 1
ATOM 1441 C CA . PHE A 1 173 ? -4.365 -1.919 2.906 1.00 86.44 173 PHE A CA 1
ATOM 1442 C C . PHE A 1 173 ? -4.834 -2.941 3.936 1.00 86.44 173 PHE A C 1
ATOM 1444 O O . PHE A 1 173 ? -6.006 -2.976 4.301 1.00 86.44 173 PHE A O 1
ATOM 1451 N N . PHE A 1 174 ? -3.915 -3.754 4.443 1.00 86.94 174 PHE A N 1
ATOM 1452 C CA . PHE A 1 174 ? -4.190 -4.658 5.549 1.00 86.94 174 PHE A CA 1
ATOM 1453 C C . PHE A 1 174 ? -3.013 -4.665 6.517 1.00 86.94 174 PHE A C 1
ATOM 1455 O O . PHE A 1 174 ? -1.869 -4.864 6.110 1.00 86.94 174 PHE A O 1
ATOM 1462 N N . ASN A 1 175 ? -3.292 -4.464 7.802 1.00 88.62 175 ASN A N 1
ATOM 1463 C CA . ASN A 1 175 ? -2.299 -4.608 8.853 1.00 88.62 175 ASN A CA 1
ATOM 1464 C C . ASN A 1 175 ? -2.935 -5.144 10.142 1.00 88.62 175 ASN A C 1
ATOM 1466 O O . ASN A 1 175 ? -4.028 -4.731 10.529 1.00 88.62 175 ASN A O 1
ATOM 1470 N N . TRP A 1 176 ? -2.235 -6.048 10.828 1.00 90.12 176 TRP A N 1
ATOM 1471 C CA . TRP A 1 176 ? -2.643 -6.558 12.135 1.00 90.12 176 TRP A CA 1
ATOM 1472 C C . TRP A 1 176 ? -1.954 -5.750 13.237 1.00 90.12 176 TRP A C 1
ATOM 1474 O O . TRP A 1 176 ? -0.753 -5.893 13.476 1.00 90.12 176 TRP A O 1
ATOM 1484 N N . LEU A 1 177 ? -2.706 -4.874 13.903 1.00 92.88 177 LEU A N 1
ATOM 1485 C CA . LEU A 1 177 ? -2.173 -3.949 14.898 1.00 92.88 177 LEU A CA 1
ATOM 1486 C C . LEU A 1 177 ? -2.058 -4.617 16.266 1.00 92.88 177 LEU A C 1
ATOM 1488 O O . LEU A 1 177 ? -3.009 -5.228 16.753 1.00 92.88 177 LEU A O 1
ATOM 1492 N N . LYS A 1 178 ? -0.905 -4.428 16.914 1.00 92.38 178 LYS A N 1
ATOM 1493 C CA . LYS A 1 178 ? -0.647 -4.812 18.307 1.00 92.38 178 LYS A CA 1
ATOM 1494 C C . LYS A 1 178 ? -0.505 -3.553 19.154 1.00 92.38 178 LYS A C 1
ATOM 1496 O O . LYS A 1 178 ? 0.512 -2.869 19.085 1.00 92.38 178 LYS A O 1
ATOM 1501 N N . ILE A 1 179 ? -1.527 -3.247 19.946 1.00 93.81 179 ILE A N 1
ATOM 1502 C CA . ILE A 1 179 ? -1.635 -2.006 20.717 1.00 93.81 179 ILE A CA 1
ATOM 1503 C C . ILE A 1 179 ? -1.416 -2.325 22.193 1.00 93.81 179 ILE A C 1
ATOM 1505 O O . ILE A 1 179 ? -2.229 -3.003 22.817 1.00 93.81 179 ILE A O 1
ATOM 1509 N N . TRP A 1 180 ? -0.323 -1.839 22.776 1.00 91.25 180 TRP A N 1
ATOM 1510 C CA . TRP A 1 180 ? -0.105 -1.971 24.215 1.00 91.25 180 TRP A CA 1
ATOM 1511 C C . TRP A 1 180 ? -0.972 -0.970 24.982 1.00 91.25 180 TRP A C 1
ATOM 1513 O O . TRP A 1 180 ? -0.832 0.240 24.806 1.00 91.25 180 TRP A O 1
ATOM 1523 N N . VAL A 1 181 ? -1.841 -1.469 25.862 1.00 91.56 181 VAL A N 1
ATOM 1524 C CA . VAL A 1 181 ? -2.659 -0.631 26.744 1.00 91.56 181 VAL A CA 1
ATOM 1525 C C . VAL A 1 181 ? -2.193 -0.862 28.176 1.00 91.56 181 VAL A C 1
ATOM 1527 O O . VAL A 1 181 ? -2.509 -1.883 28.787 1.00 91.56 181 VAL A O 1
ATOM 1530 N N . GLN A 1 182 ? -1.432 0.093 28.718 1.00 89.38 182 GLN A N 1
ATOM 1531 C CA . GLN A 1 182 ? -0.807 -0.030 30.041 1.00 89.38 182 GLN A CA 1
ATOM 1532 C C . GLN A 1 182 ? -1.828 -0.306 31.153 1.00 89.38 182 GLN A C 1
ATOM 1534 O O . GLN A 1 182 ? -1.581 -1.161 31.997 1.00 89.38 182 GLN A O 1
ATOM 1539 N N . ASP A 1 183 ? -2.985 0.360 31.117 1.00 88.00 183 ASP A N 1
ATOM 1540 C CA . ASP A 1 183 ? -4.080 0.162 32.078 1.00 88.00 183 ASP A CA 1
ATOM 1541 C C . ASP A 1 183 ? -4.641 -1.273 32.072 1.00 88.00 183 ASP A C 1
ATOM 1543 O O . ASP A 1 183 ? -5.129 -1.751 33.093 1.00 88.00 183 ASP A O 1
ATOM 1547 N N . LEU A 1 184 ? -4.577 -1.973 30.933 1.00 87.81 184 LEU A N 1
ATOM 1548 C CA . LEU A 1 184 ? -4.986 -3.375 30.838 1.00 87.81 184 LEU A CA 1
ATOM 1549 C C . LEU A 1 184 ? -3.853 -4.343 31.211 1.00 87.81 184 LEU A C 1
ATOM 1551 O O . LEU A 1 184 ? -4.113 -5.532 31.388 1.00 87.81 184 LEU A O 1
ATOM 1555 N N . GLY A 1 185 ? -2.604 -3.868 31.268 1.00 88.94 185 GLY A N 1
ATOM 1556 C CA . GLY A 1 185 ? -1.416 -4.708 31.430 1.00 88.94 185 GLY A CA 1
ATOM 1557 C C . GLY A 1 185 ? -1.227 -5.733 30.305 1.00 88.94 185 GLY A C 1
ATOM 1558 O O . GLY A 1 185 ? -0.591 -6.763 30.523 1.00 88.94 185 GLY A O 1
ATOM 1559 N N . ARG A 1 186 ? -1.814 -5.496 29.122 1.00 90.25 186 ARG A N 1
ATOM 1560 C CA . ARG A 1 186 ? -1.777 -6.423 27.980 1.00 90.25 186 ARG A CA 1
ATOM 1561 C C . ARG A 1 186 ? -1.855 -5.705 26.634 1.00 90.25 186 ARG A C 1
ATOM 1563 O O . ARG A 1 186 ? -2.243 -4.540 26.541 1.00 90.25 186 ARG A O 1
ATOM 1570 N N . THR A 1 187 ? -1.526 -6.456 25.589 1.00 92.12 187 THR A N 1
ATOM 1571 C CA . THR A 1 187 ? -1.709 -6.056 24.194 1.00 92.12 187 THR A CA 1
ATOM 1572 C C . THR A 1 187 ? -3.142 -6.323 23.750 1.00 92.12 187 THR A C 1
ATOM 1574 O O . THR A 1 187 ? -3.686 -7.401 23.987 1.00 92.12 187 THR A O 1
ATOM 1577 N N . VAL A 1 188 ? -3.728 -5.336 23.085 1.00 92.25 188 VAL A N 1
ATOM 1578 C CA . VAL A 1 188 ? -4.965 -5.437 22.319 1.00 92.25 188 VAL A CA 1
ATOM 1579 C C . VAL A 1 188 ? -4.601 -5.651 20.855 1.00 92.25 188 VAL A C 1
ATOM 1581 O O . VAL A 1 188 ? -3.765 -4.926 20.314 1.00 92.25 188 VAL A O 1
ATOM 1584 N N . GLU A 1 189 ? -5.217 -6.638 20.214 1.00 92.19 189 GLU A N 1
ATOM 1585 C CA . GLU A 1 189 ? -4.994 -6.926 18.799 1.00 92.19 189 GLU A CA 1
ATOM 1586 C C . GLU A 1 189 ? -6.196 -6.473 17.966 1.00 92.19 189 GLU A C 1
ATOM 1588 O O . GLU A 1 189 ? -7.339 -6.793 18.298 1.00 92.19 189 GLU A O 1
ATOM 1593 N N . LYS A 1 190 ? -5.952 -5.696 16.904 1.00 90.31 190 LYS A N 1
ATOM 1594 C CA . LYS A 1 190 ? -7.005 -5.183 16.013 1.00 90.31 190 LYS A CA 1
ATOM 1595 C C . LYS A 1 190 ? -6.587 -5.289 14.546 1.00 90.31 190 LYS A C 1
ATOM 1597 O O . LYS A 1 190 ? -5.513 -4.798 14.197 1.00 90.31 190 LYS A O 1
ATOM 1602 N N . PRO A 1 191 ? -7.425 -5.859 13.664 1.00 88.94 191 PRO A N 1
ATOM 1603 C CA . PRO A 1 191 ? -7.202 -5.756 12.231 1.00 88.94 191 PRO A CA 1
ATOM 1604 C C . PRO A 1 191 ? -7.540 -4.345 11.742 1.00 88.94 191 PRO A C 1
ATOM 1606 O O . PRO A 1 191 ? -8.611 -3.816 12.038 1.00 88.94 191 PRO A O 1
ATOM 1609 N N . LEU A 1 192 ? -6.653 -3.766 10.938 1.00 87.81 192 LEU A N 1
ATOM 1610 C CA . LEU A 1 192 ? -6.928 -2.593 10.118 1.00 87.81 192 LEU A CA 1
ATOM 1611 C C . LEU A 1 192 ? -6.967 -3.043 8.658 1.00 87.81 192 LEU A C 1
ATOM 1613 O O . LEU A 1 192 ? -5.937 -3.408 8.098 1.00 87.81 192 LEU A O 1
ATOM 1617 N N . SER A 1 193 ? -8.158 -3.046 8.063 1.00 85.94 193 SER A N 1
ATOM 1618 C CA . SER A 1 193 ? -8.390 -3.525 6.698 1.00 85.94 193 SER A CA 1
ATOM 1619 C C . SER A 1 193 ? -9.117 -2.467 5.876 1.00 85.94 193 SER A C 1
ATOM 1621 O O . SER A 1 193 ? -10.127 -1.924 6.321 1.00 85.94 193 SER A O 1
ATOM 1623 N N . ILE A 1 194 ? -8.623 -2.222 4.666 1.00 84.38 194 ILE A N 1
ATOM 1624 C CA . ILE A 1 194 ? -9.203 -1.360 3.634 1.00 84.38 194 ILE A CA 1
ATOM 1625 C C . ILE A 1 194 ? -9.285 -2.198 2.369 1.00 84.38 194 ILE A C 1
ATOM 1627 O O . ILE A 1 194 ? -8.249 -2.631 1.864 1.00 84.38 194 ILE A O 1
ATOM 1631 N N . ASP A 1 195 ? -10.514 -2.496 1.944 1.00 76.94 195 ASP A N 1
ATOM 1632 C CA . ASP A 1 195 ? -10.872 -3.188 0.698 1.00 76.94 195 ASP A CA 1
ATOM 1633 C C . ASP A 1 195 ? -10.150 -4.530 0.395 1.00 76.94 195 ASP A C 1
ATOM 1635 O O . ASP A 1 195 ? -10.376 -5.143 -0.637 1.00 76.94 195 ASP A O 1
ATOM 1639 N N . PHE A 1 196 ? -9.323 -5.067 1.297 1.00 72.19 196 PHE A N 1
ATOM 1640 C CA . PHE A 1 196 ? -8.505 -6.259 1.034 1.00 72.19 196 PHE A CA 1
ATOM 1641 C C . PHE A 1 196 ? -9.335 -7.543 0.831 1.00 72.19 196 PHE A C 1
ATOM 1643 O O . PHE A 1 196 ? -9.057 -8.333 -0.066 1.00 72.19 196 PHE A O 1
ATOM 1650 N N . TYR A 1 197 ? -10.379 -7.760 1.640 1.00 67.75 197 TYR A N 1
ATOM 1651 C CA . TYR A 1 197 ? -11.168 -9.005 1.625 1.00 67.75 197 TYR A CA 1
ATOM 1652 C C . TYR A 1 197 ? -12.401 -8.969 0.715 1.00 67.75 197 TYR A C 1
ATOM 1654 O O . TYR A 1 197 ? -13.039 -10.000 0.504 1.00 67.75 197 TYR A O 1
ATOM 1662 N N . THR A 1 198 ? -12.765 -7.804 0.181 1.00 70.56 198 THR A N 1
ATOM 1663 C CA . THR A 1 198 ? -14.002 -7.635 -0.593 1.00 70.56 198 THR A CA 1
ATOM 1664 C C . THR A 1 198 ? -13.877 -8.135 -2.030 1.00 70.56 198 THR A C 1
ATOM 1666 O O . THR A 1 198 ? -14.903 -8.390 -2.655 1.00 70.56 198 THR A O 1
ATOM 1669 N N . PHE A 1 199 ? -12.660 -8.341 -2.549 1.00 73.38 199 PHE A N 1
ATOM 1670 C CA . PHE A 1 199 ? -12.440 -8.634 -3.971 1.00 73.38 199 PHE A CA 1
ATOM 1671 C C . PHE A 1 199 ? -12.264 -10.115 -4.338 1.00 73.38 199 PHE A C 1
ATOM 1673 O O . PHE A 1 199 ? -12.293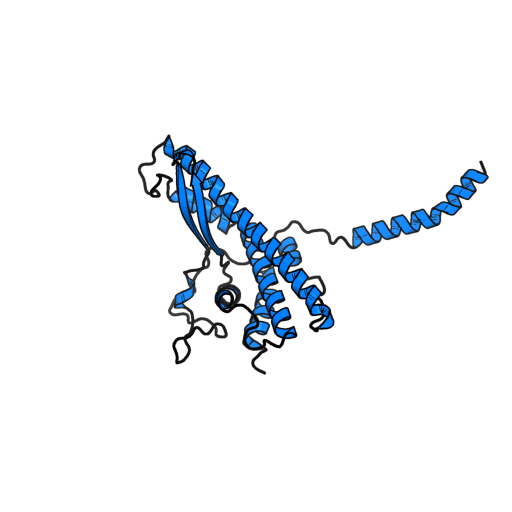 -10.455 -5.522 1.00 73.38 199 PHE A O 1
ATOM 1680 N N . GLY A 1 200 ? -12.119 -11.013 -3.358 1.00 70.75 200 GLY A N 1
ATOM 1681 C CA . GLY A 1 200 ? -11.765 -12.418 -3.611 1.00 70.75 200 GLY A CA 1
ATOM 1682 C C . GLY A 1 200 ? -12.740 -13.175 -4.528 1.00 70.75 200 GLY A C 1
ATOM 1683 O O . GLY A 1 200 ? -12.331 -14.010 -5.327 1.00 70.75 200 GLY A O 1
ATOM 1684 N N . SER A 1 201 ? -14.034 -12.853 -4.474 1.00 78.00 201 SER A N 1
ATOM 1685 C CA . SER A 1 201 ? -15.073 -13.528 -5.266 1.00 78.00 201 SER A CA 1
ATOM 1686 C C . SER A 1 201 ? -15.130 -13.117 -6.743 1.00 78.00 201 SER A C 1
ATOM 1688 O O . SER A 1 201 ? -15.869 -13.735 -7.509 1.00 78.00 201 SER A O 1
ATOM 1690 N N . TYR A 1 202 ? -14.378 -12.091 -7.154 1.00 85.69 202 TYR A N 1
ATOM 1691 C CA . TYR A 1 202 ? -14.404 -11.558 -8.523 1.00 85.69 202 TYR A CA 1
ATOM 1692 C C . TYR A 1 202 ? -13.290 -12.123 -9.415 1.00 85.69 202 TYR A C 1
ATOM 1694 O O . TYR A 1 202 ? -13.248 -11.825 -10.612 1.00 85.69 202 TYR A O 1
ATOM 1702 N N . ILE A 1 203 ? -12.379 -12.913 -8.845 1.00 86.69 203 ILE A N 1
ATOM 1703 C CA . ILE A 1 203 ? -11.181 -13.414 -9.519 1.00 86.69 203 ILE A CA 1
ATOM 1704 C C . ILE A 1 203 ? -11.523 -14.643 -10.363 1.00 86.69 203 ILE A C 1
ATOM 1706 O O . ILE A 1 203 ? -12.269 -15.528 -9.942 1.00 86.69 203 ILE A O 1
ATOM 1710 N N . ARG A 1 204 ? -10.955 -14.715 -11.572 1.00 87.94 204 ARG A N 1
ATOM 1711 C CA . ARG A 1 204 ? -11.076 -15.899 -12.434 1.00 87.94 204 ARG A CA 1
ATOM 1712 C C . ARG A 1 204 ? -10.068 -16.957 -12.010 1.00 87.94 204 ARG A C 1
ATOM 1714 O O . ARG A 1 204 ? -8.908 -16.626 -11.786 1.00 87.94 204 ARG A O 1
ATOM 1721 N N . GLY A 1 205 ? -10.497 -18.213 -11.982 1.00 86.19 205 GLY A N 1
ATOM 1722 C CA . GLY A 1 205 ? -9.599 -19.362 -11.910 1.00 86.19 205 GLY A CA 1
ATOM 1723 C C . GLY A 1 205 ? -9.163 -19.825 -13.303 1.00 86.19 205 GLY A C 1
ATOM 1724 O O . GLY A 1 205 ? -9.915 -19.676 -14.270 1.00 86.19 205 GLY A O 1
ATOM 1725 N N . ASP A 1 206 ? -7.968 -20.399 -13.417 1.00 87.38 206 ASP A N 1
ATOM 1726 C CA . ASP A 1 206 ? -7.625 -21.279 -14.537 1.00 87.38 206 ASP A CA 1
ATOM 1727 C C . ASP A 1 206 ? -8.247 -22.680 -14.370 1.00 87.38 206 ASP A C 1
ATOM 1729 O O . ASP A 1 206 ? -8.994 -22.945 -13.428 1.00 87.38 206 ASP A O 1
ATOM 1733 N N . GLU A 1 207 ? -7.939 -23.597 -15.290 1.00 88.06 207 GLU A N 1
ATOM 1734 C CA . GLU A 1 207 ? -8.421 -24.988 -15.252 1.00 88.06 207 GLU A CA 1
ATOM 1735 C C . GLU A 1 207 ? -7.985 -25.757 -13.989 1.00 88.06 207 GLU A C 1
ATOM 1737 O O . GLU A 1 207 ? -8.589 -26.770 -13.644 1.00 88.06 207 GLU A O 1
ATOM 1742 N N . LEU A 1 208 ? -6.956 -25.271 -13.286 1.00 87.81 208 LEU A N 1
ATOM 1743 C CA . LEU A 1 208 ? -6.440 -25.826 -12.034 1.00 87.81 208 LEU A CA 1
ATOM 1744 C C . LEU A 1 208 ? -6.939 -25.050 -10.801 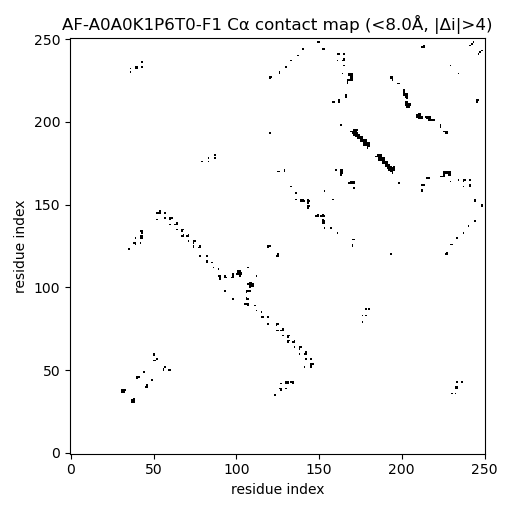1.00 87.81 208 LEU A C 1
ATOM 1746 O O . LEU A 1 208 ? -6.520 -25.349 -9.684 1.00 87.81 208 LEU A O 1
ATOM 1750 N N . GLY A 1 209 ? -7.822 -24.064 -10.988 1.00 81.12 209 GLY A N 1
ATOM 1751 C CA . GLY A 1 209 ? -8.373 -23.231 -9.923 1.00 81.12 209 GLY A CA 1
ATOM 1752 C C . GLY A 1 209 ? -7.432 -22.139 -9.408 1.00 81.12 209 GLY A C 1
ATOM 1753 O O . GLY A 1 209 ? -7.731 -21.548 -8.375 1.00 81.12 209 GLY A O 1
ATOM 1754 N N . ARG A 1 210 ? -6.317 -21.859 -10.095 1.00 85.44 210 ARG A N 1
ATOM 1755 C CA . ARG A 1 210 ? -5.377 -20.792 -9.709 1.00 85.44 210 ARG A CA 1
ATOM 1756 C C . ARG A 1 210 ? -5.872 -19.434 -10.179 1.00 85.44 210 ARG A C 1
ATOM 1758 O O . ARG A 1 210 ? -6.398 -19.322 -11.288 1.00 85.44 210 ARG A O 1
ATOM 1765 N N . GLU A 1 211 ? -5.661 -18.409 -9.366 1.00 88.38 211 GLU A N 1
ATOM 1766 C CA . GLU A 1 211 ? -6.072 -17.042 -9.661 1.00 88.38 211 GLU A CA 1
ATOM 1767 C C . GLU A 1 211 ? -5.414 -16.496 -10.938 1.00 88.38 211 GLU A C 1
ATOM 1769 O O . GLU A 1 211 ? -4.219 -16.663 -11.185 1.00 88.38 211 GLU A O 1
ATOM 1774 N N . ARG A 1 212 ? -6.211 -15.815 -11.766 1.00 89.88 212 ARG A N 1
ATOM 1775 C CA . ARG A 1 212 ? -5.788 -15.201 -13.029 1.00 89.88 212 ARG A CA 1
ATOM 1776 C C . ARG A 1 212 ? -5.866 -13.682 -12.949 1.00 89.88 212 ARG A C 1
ATOM 1778 O O . ARG A 1 212 ? -6.828 -13.068 -13.410 1.00 89.88 212 ARG A O 1
ATOM 1785 N N . TRP A 1 213 ? -4.821 -13.087 -12.381 1.00 89.75 213 TRP A N 1
ATOM 1786 C CA . TRP A 1 213 ? -4.662 -11.634 -12.212 1.00 89.75 213 TRP A CA 1
ATOM 1787 C C . TRP A 1 213 ? -4.438 -10.875 -13.526 1.00 89.75 213 TRP A C 1
ATOM 1789 O O . TRP A 1 213 ? -4.630 -9.665 -13.600 1.00 89.75 213 TRP A O 1
ATOM 1799 N N . ASP A 1 214 ? -4.084 -11.583 -14.594 1.00 88.94 214 ASP A N 1
ATOM 1800 C CA . ASP A 1 214 ? -3.957 -11.052 -15.953 1.00 88.94 214 ASP A CA 1
ATOM 1801 C C . ASP A 1 214 ? -5.305 -10.883 -16.676 1.00 88.94 214 ASP A C 1
ATOM 1803 O O . ASP A 1 214 ? -5.346 -10.420 -17.816 1.00 88.94 214 ASP A O 1
ATOM 1807 N N . LEU A 1 215 ? -6.406 -11.306 -16.049 1.00 90.75 215 LEU A N 1
ATOM 1808 C CA . LEU A 1 215 ? -7.747 -11.236 -16.614 1.00 90.75 215 LEU A CA 1
ATOM 1809 C C . LEU A 1 215 ? -8.618 -10.228 -15.852 1.00 90.75 215 LEU A C 1
ATOM 1811 O O . LEU A 1 215 ? -8.461 -10.050 -14.642 1.00 90.75 215 LEU A O 1
ATOM 1815 N N . PRO A 1 216 ? -9.592 -9.597 -16.532 1.00 90.62 216 PRO A N 1
ATOM 1816 C CA . PRO A 1 216 ? -10.565 -8.750 -15.860 1.00 90.62 216 PRO A CA 1
ATOM 1817 C C . PRO A 1 216 ? -11.468 -9.570 -14.921 1.00 90.62 216 PRO A C 1
ATOM 1819 O O . PRO A 1 216 ? -11.693 -10.767 -15.164 1.00 90.62 216 PRO A O 1
ATOM 1822 N N . PRO A 1 217 ? -12.049 -8.928 -13.892 1.00 89.75 217 PRO A N 1
ATOM 1823 C CA . PRO A 1 217 ? -12.976 -9.578 -12.972 1.00 89.75 217 PRO A CA 1
ATOM 1824 C C . PRO A 1 217 ? -14.199 -10.188 -13.668 1.00 89.75 217 PRO A C 1
ATOM 1826 O O . PRO A 1 217 ? -14.540 -9.874 -14.816 1.00 89.75 217 PRO A O 1
ATOM 1829 N N . ILE A 1 218 ? -14.870 -11.095 -12.959 1.00 88.06 218 ILE A N 1
ATOM 1830 C CA . ILE A 1 218 ? -16.201 -11.588 -13.325 1.00 88.06 218 ILE A CA 1
ATOM 1831 C C . ILE A 1 218 ? -17.222 -10.858 -12.462 1.00 88.06 218 ILE A C 1
ATOM 1833 O O . ILE A 1 218 ? -17.227 -10.986 -11.240 1.00 88.06 218 ILE A O 1
ATOM 1837 N N . PHE A 1 219 ? -18.115 -10.112 -13.104 1.00 80.56 219 PHE A N 1
ATOM 1838 C CA . PHE A 1 219 ? -19.209 -9.439 -12.419 1.00 80.56 219 PHE A CA 1
ATOM 1839 C C . PHE A 1 219 ? -20.416 -10.370 -12.340 1.00 80.56 219 PHE A C 1
ATOM 1841 O O . PHE A 1 219 ? -21.089 -10.610 -13.338 1.00 80.56 219 PHE A O 1
ATOM 1848 N N . ASN A 1 220 ? -20.683 -10.894 -11.142 1.00 68.31 220 ASN A N 1
ATOM 1849 C CA . ASN A 1 220 ? -21.785 -11.830 -10.924 1.00 68.31 220 ASN A CA 1
ATOM 1850 C C . ASN A 1 220 ? -23.122 -11.159 -10.593 1.00 68.31 220 ASN A C 1
ATOM 1852 O O . ASN A 1 220 ? -24.083 -11.905 -10.495 1.00 68.31 220 ASN A O 1
ATOM 1856 N N . ASN A 1 221 ? -23.187 -9.828 -10.392 1.00 58.59 221 ASN A N 1
ATOM 1857 C CA . ASN A 1 221 ? -24.393 -8.970 -10.506 1.00 58.59 221 ASN A CA 1
ATOM 1858 C C . ASN A 1 221 ? -24.165 -7.529 -9.993 1.00 58.59 221 ASN A C 1
ATOM 1860 O O . ASN A 1 221 ? -24.891 -6.640 -10.418 1.00 58.59 221 ASN A O 1
ATOM 1864 N N . ASN A 1 222 ? -23.166 -7.276 -9.133 1.00 70.88 222 ASN A N 1
ATOM 1865 C CA . ASN A 1 222 ? -22.794 -5.927 -8.675 1.00 70.88 222 ASN A CA 1
ATOM 1866 C C . ASN A 1 222 ? -21.270 -5.753 -8.692 1.00 70.88 222 ASN A C 1
ATOM 1868 O O . ASN A 1 222 ? -20.546 -6.640 -8.247 1.00 70.88 222 ASN A O 1
ATOM 1872 N N . GLU A 1 223 ? -20.796 -4.616 -9.196 1.00 73.94 223 GLU A N 1
ATOM 1873 C CA . GLU A 1 223 ? -19.404 -4.187 -9.044 1.00 73.94 223 GLU A CA 1
ATOM 1874 C C . GLU A 1 223 ? -19.172 -3.779 -7.578 1.00 73.94 223 GLU A C 1
ATOM 1876 O O . GLU A 1 223 ? -20.008 -3.067 -7.008 1.00 73.94 223 GLU A O 1
ATOM 1881 N N . PRO A 1 224 ? -18.095 -4.249 -6.924 1.00 76.88 224 PRO A N 1
ATOM 1882 C CA . PRO A 1 224 ? -17.814 -3.865 -5.555 1.00 76.88 224 PRO A CA 1
ATOM 1883 C C . PRO A 1 224 ? -17.505 -2.369 -5.517 1.00 76.88 224 PRO A C 1
ATOM 1885 O O . PRO A 1 224 ? -16.756 -1.840 -6.337 1.00 76.88 224 PRO A O 1
ATOM 1888 N N . ILE A 1 225 ? -18.098 -1.684 -4.546 1.00 82.69 225 ILE A N 1
ATOM 1889 C CA . ILE A 1 225 ? -17.832 -0.271 -4.308 1.00 82.69 225 ILE A CA 1
ATOM 1890 C C . ILE A 1 225 ? -16.677 -0.220 -3.310 1.00 82.69 225 ILE A C 1
ATOM 1892 O O . ILE A 1 225 ? -16.870 -0.679 -2.181 1.00 82.69 225 ILE A O 1
ATOM 1896 N N . PRO A 1 226 ? -15.495 0.291 -3.698 1.00 83.62 226 PRO A N 1
ATOM 1897 C CA . PRO A 1 226 ? -14.400 0.429 -2.754 1.00 83.62 226 PRO A CA 1
ATOM 1898 C C . PRO A 1 226 ? -14.800 1.401 -1.648 1.00 83.62 226 PRO A C 1
ATOM 1900 O O . PRO A 1 226 ? -15.473 2.406 -1.905 1.00 83.62 226 PRO A O 1
ATOM 1903 N N . VAL A 1 227 ? -14.356 1.110 -0.429 1.00 83.31 227 VAL A N 1
ATOM 1904 C CA . VAL A 1 227 ? -14.493 2.004 0.721 1.00 83.31 227 VAL A CA 1
ATOM 1905 C C . VAL A 1 227 ? -13.853 3.353 0.409 1.00 83.31 227 VAL A C 1
ATOM 1907 O O . VAL A 1 227 ? -14.413 4.393 0.748 1.00 83.31 227 VAL A O 1
ATOM 1910 N N . THR A 1 228 ? -12.712 3.343 -0.282 1.00 85.38 228 THR A N 1
ATOM 1911 C CA . THR A 1 228 ? -12.039 4.565 -0.716 1.00 85.38 228 THR A CA 1
ATOM 1912 C C . THR A 1 228 ? -11.424 4.403 -2.103 1.00 85.38 228 THR A C 1
ATOM 1914 O O . THR A 1 228 ? -10.858 3.368 -2.463 1.00 85.38 228 THR A O 1
ATOM 1917 N N . ARG A 1 229 ? -11.592 5.440 -2.926 1.00 88.12 229 ARG A N 1
ATOM 1918 C CA . ARG A 1 229 ? -11.167 5.443 -4.326 1.00 88.12 229 ARG A CA 1
ATOM 1919 C C . ARG A 1 229 ? -9.761 6.007 -4.450 1.00 88.12 229 ARG A C 1
ATOM 1921 O O . ARG A 1 229 ? -9.447 7.027 -3.840 1.00 88.12 229 ARG A O 1
ATOM 1928 N N . ILE A 1 230 ? -8.946 5.401 -5.305 1.00 89.38 230 ILE A N 1
ATOM 1929 C CA . ILE A 1 230 ? -7.647 5.970 -5.672 1.00 89.38 230 ILE A CA 1
ATOM 1930 C C . ILE A 1 230 ? -7.866 7.298 -6.404 1.00 89.38 230 ILE A C 1
ATOM 1932 O O . ILE A 1 230 ? -8.782 7.426 -7.228 1.00 89.38 230 ILE A O 1
ATOM 1936 N N . ASN A 1 231 ? -7.003 8.274 -6.127 1.00 93.25 231 ASN A N 1
ATOM 1937 C CA . ASN A 1 231 ? -6.956 9.523 -6.875 1.00 93.25 231 ASN A CA 1
ATOM 1938 C C . ASN A 1 231 ? -6.681 9.274 -8.376 1.00 93.25 231 ASN A C 1
ATOM 1940 O O . ASN A 1 231 ? -5.802 8.497 -8.756 1.00 93.25 231 ASN A O 1
ATOM 1944 N N . GLY A 1 232 ? -7.408 9.984 -9.245 1.00 92.19 232 GLY A N 1
ATOM 1945 C CA . GLY A 1 232 ? -7.343 9.799 -10.697 1.00 92.19 232 GLY A CA 1
ATOM 1946 C C . GLY A 1 232 ? -5.960 10.027 -11.317 1.00 92.19 232 GLY A C 1
ATOM 1947 O O . GLY A 1 232 ? -5.675 9.458 -12.370 1.00 92.19 232 GLY A O 1
ATOM 1948 N N . VAL A 1 233 ? -5.077 10.790 -10.662 1.00 93.88 233 VAL A N 1
ATOM 1949 C CA . VAL A 1 233 ? -3.710 11.043 -11.145 1.00 93.88 233 VAL A CA 1
ATOM 1950 C C . VAL A 1 233 ? -2.847 9.779 -11.219 1.00 93.88 233 VAL A C 1
ATOM 1952 O O . VAL A 1 233 ? -1.917 9.711 -12.020 1.00 93.88 233 VAL A O 1
ATOM 1955 N N . LEU A 1 234 ? -3.176 8.757 -10.424 1.00 95.00 234 LEU A N 1
ATOM 1956 C CA . LEU A 1 234 ? -2.452 7.486 -10.388 1.00 95.00 234 LEU A CA 1
ATOM 1957 C C . LEU A 1 234 ? -2.886 6.522 -11.499 1.00 95.00 234 LEU A C 1
ATOM 1959 O O . LEU A 1 234 ? -2.180 5.554 -11.773 1.00 95.00 234 LEU A O 1
ATOM 1963 N N . LYS A 1 235 ? -4.023 6.775 -12.160 1.00 93.88 235 LYS A N 1
ATOM 1964 C CA . LYS A 1 235 ? -4.654 5.821 -13.082 1.00 93.88 235 LYS A CA 1
ATOM 1965 C C . LYS A 1 235 ? -3.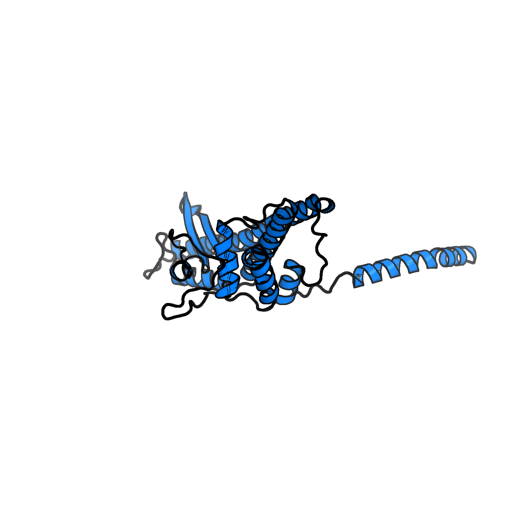752 5.421 -14.247 1.00 93.88 235 LYS A C 1
ATOM 1967 O O . LYS A 1 235 ? -3.608 4.238 -14.532 1.00 93.88 235 LYS A O 1
ATOM 1972 N N . GLU A 1 236 ? -3.112 6.392 -14.889 1.00 94.12 236 GLU A N 1
ATOM 1973 C CA . GLU A 1 236 ? -2.198 6.120 -16.004 1.00 94.12 236 GLU A CA 1
ATOM 1974 C C . GLU A 1 236 ? -0.996 5.275 -15.553 1.00 94.12 236 GLU A C 1
ATOM 1976 O O . GLU A 1 236 ? -0.584 4.344 -16.244 1.00 94.12 236 GLU A O 1
ATOM 1981 N N . PHE A 1 237 ? -0.465 5.555 -14.361 1.00 96.12 237 PHE A N 1
ATOM 1982 C CA . PHE A 1 237 ? 0.650 4.801 -13.796 1.00 96.12 237 PHE A CA 1
ATOM 1983 C C . PHE A 1 237 ? 0.252 3.354 -13.472 1.00 96.12 237 PHE A C 1
ATOM 1985 O O . PHE A 1 237 ? 0.979 2.426 -13.825 1.00 96.12 237 PHE A O 1
ATOM 1992 N N . ILE A 1 238 ? -0.932 3.156 -12.879 1.00 96.69 238 ILE A N 1
ATOM 1993 C CA . ILE A 1 238 ? -1.523 1.833 -12.619 1.00 96.69 238 ILE A CA 1
ATOM 1994 C C . ILE A 1 238 ? -1.686 1.055 -13.924 1.00 96.69 238 ILE A C 1
ATOM 1996 O O . ILE A 1 238 ? -1.267 -0.097 -14.011 1.00 96.69 238 ILE A O 1
ATOM 2000 N N . ASP A 1 239 ? -2.265 1.683 -14.948 1.00 95.50 239 ASP A N 1
ATOM 2001 C CA . ASP A 1 239 ? -2.519 1.048 -16.239 1.00 95.50 239 ASP A CA 1
ATOM 2002 C C . ASP A 1 239 ? -1.216 0.609 -16.917 1.00 95.50 239 ASP A C 1
ATOM 2004 O O . ASP A 1 239 ? -1.122 -0.517 -17.413 1.00 95.50 239 ASP A O 1
ATOM 2008 N N . ASN A 1 240 ? -0.198 1.471 -16.900 1.00 95.00 240 ASN A N 1
ATOM 2009 C CA . ASN A 1 240 ? 1.116 1.176 -17.460 1.00 95.00 240 ASN A CA 1
ATOM 2010 C C . ASN A 1 240 ? 1.812 0.031 -16.719 1.00 95.00 240 ASN A C 1
ATOM 2012 O O . ASN A 1 240 ? 2.330 -0.883 -17.364 1.00 95.00 240 ASN A O 1
ATOM 2016 N N . LEU A 1 241 ? 1.793 0.055 -15.384 1.00 96.44 241 LEU A N 1
ATOM 2017 C CA . LEU A 1 241 ? 2.381 -0.995 -14.559 1.00 96.44 241 LEU A CA 1
ATOM 2018 C C . LEU A 1 241 ? 1.658 -2.334 -14.752 1.00 96.44 241 LEU A C 1
ATOM 2020 O O . LEU A 1 241 ? 2.311 -3.344 -14.999 1.00 96.44 241 LEU A O 1
ATOM 2024 N N . TYR A 1 242 ? 0.323 -2.343 -14.721 1.00 96.12 242 TYR A N 1
ATOM 2025 C CA . TYR A 1 242 ? -0.486 -3.542 -14.958 1.00 96.12 242 TYR A CA 1
ATOM 2026 C C . TYR A 1 242 ? -0.168 -4.174 -16.319 1.00 96.12 242 TYR A C 1
ATOM 2028 O O . TYR A 1 242 ? 0.102 -5.372 -16.416 1.00 96.12 242 TYR A O 1
ATOM 2036 N N . ASN A 1 243 ? -0.132 -3.357 -17.375 1.00 94.38 243 ASN A N 1
ATOM 2037 C CA . ASN A 1 243 ? 0.185 -3.832 -18.718 1.00 94.38 243 ASN A CA 1
ATOM 2038 C C . ASN A 1 243 ? 1.623 -4.363 -18.815 1.00 94.38 243 ASN A C 1
ATOM 2040 O O . ASN A 1 243 ? 1.865 -5.336 -19.529 1.00 94.38 243 ASN A O 1
ATOM 2044 N N . PHE A 1 244 ? 2.575 -3.737 -18.121 1.00 94.00 244 PHE A N 1
ATOM 2045 C CA . PHE A 1 244 ? 3.962 -4.194 -18.085 1.00 94.00 244 PHE A CA 1
ATOM 2046 C C . PHE A 1 244 ? 4.103 -5.547 -17.379 1.00 94.00 244 PHE A C 1
ATOM 2048 O O . PHE A 1 244 ? 4.721 -6.448 -17.936 1.00 94.00 244 PHE A O 1
ATOM 2055 N N . VAL A 1 245 ? 3.477 -5.705 -16.209 1.00 94.38 245 VAL A N 1
ATOM 2056 C CA . VAL A 1 245 ? 3.555 -6.929 -15.399 1.00 94.38 245 VAL A CA 1
ATOM 2057 C C . VAL A 1 245 ? 2.851 -8.108 -16.075 1.00 94.38 245 VAL A C 1
ATOM 2059 O O . VAL A 1 245 ? 3.421 -9.194 -16.145 1.00 94.38 245 VAL A O 1
ATOM 2062 N N . PHE A 1 246 ? 1.637 -7.909 -16.602 1.00 89.81 246 PHE A N 1
ATOM 2063 C CA . PHE A 1 246 ? 0.784 -9.026 -17.032 1.00 89.81 246 PHE A CA 1
ATOM 2064 C C . PHE A 1 246 ? 0.643 -9.200 -18.551 1.00 89.81 246 PHE A C 1
ATOM 2066 O O . PHE A 1 246 ? 0.444 -10.324 -19.015 1.00 89.81 246 PHE A O 1
ATOM 2073 N N . ILE A 1 247 ? 0.712 -8.120 -19.341 1.00 76.44 247 ILE A N 1
ATOM 2074 C CA . ILE A 1 247 ? 0.370 -8.162 -20.778 1.00 76.44 247 ILE A CA 1
ATOM 2075 C C . ILE A 1 247 ? 1.620 -8.222 -21.664 1.00 76.44 247 ILE A C 1
ATOM 2077 O O . ILE A 1 247 ? 1.668 -9.023 -22.596 1.00 76.44 247 ILE A O 1
ATOM 2081 N N . LYS A 1 248 ? 2.641 -7.400 -2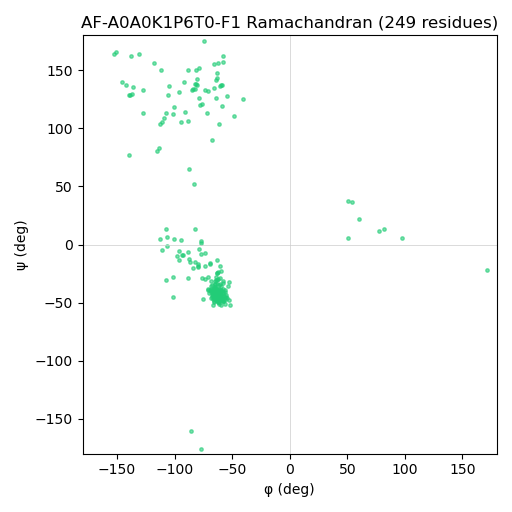1.388 1.00 61.31 248 LYS A N 1
ATOM 2082 C CA . LYS A 1 248 ? 3.840 -7.284 -22.240 1.00 61.31 248 LYS A CA 1
ATOM 2083 C C . LYS A 1 248 ? 4.807 -8.471 -22.154 1.00 61.31 248 LYS A C 1
ATOM 2085 O O . LYS A 1 248 ? 5.569 -8.661 -23.089 1.00 61.31 248 LYS A O 1
ATOM 2090 N N . ASN A 1 249 ? 4.739 -9.308 -21.120 1.00 52.66 249 ASN A N 1
ATOM 2091 C CA . ASN A 1 249 ? 5.581 -10.511 -21.001 1.00 52.66 249 ASN A CA 1
ATOM 2092 C C . ASN A 1 249 ? 5.064 -11.737 -21.774 1.00 52.66 249 ASN A C 1
ATOM 2094 O O . ASN A 1 249 ? 5.522 -12.853 -21.540 1.00 52.66 249 ASN A O 1
ATOM 2098 N N . ARG A 1 250 ? 4.091 -11.560 -22.676 1.00 44.09 250 ARG A N 1
ATOM 2099 C CA . ARG A 1 250 ? 3.513 -12.648 -23.486 1.00 44.09 250 ARG A CA 1
ATOM 2100 C C . ARG A 1 250 ? 3.817 -12.563 -24.985 1.00 44.09 250 ARG A C 1
ATOM 2102 O O . ARG A 1 250 ? 3.281 -13.373 -25.738 1.00 44.09 250 ARG A O 1
ATOM 2109 N N . SER A 1 251 ? 4.642 -11.606 -25.412 1.00 35.00 251 SER A N 1
ATOM 2110 C CA . SER A 1 251 ? 5.175 -11.500 -26.781 1.00 35.00 251 SER A CA 1
ATOM 2111 C C . SER A 1 251 ? 6.630 -11.931 -26.830 1.00 35.00 251 SER A C 1
ATOM 2113 O O . SER A 1 251 ? 6.987 -12.661 -27.776 1.00 35.00 251 SER A O 1
#

Mean predicted aligned error: 9.15 Å

pLDDT: mean 87.68, std 11.43, range [35.0, 98.06]

Organism: NCBI:txid216946

Secondary structure (DSSP, 8-state):
-HHHHHHHHHHHHHHHHHHHHHHHHHHHS-----SHHHHHHHHTTTTSPPPPSSGGGHHHHHHHHHHHHHHHHHHHHHHHHHHHHHHHHHHHHHHHS---SSB-TTS-BHHHHHHHHHHHHTSHHHHHHHHHHHHHHHHHHHHHHHTT-TT-SS-HHHHHHHHHHHHH-B--EEEEEEEEEGGGTEEEEEEEEESTTTSGGGPPB-TTS-B-TTSPPP-SS-----SSBPPGGGHHHHHHHHIIIIIGGG-

Radius of gyration: 24.89 Å; Cα contacts (8 Å, |Δi|>4): 260; chains: 1; bounding box: 66×80×60 Å